Protein AF-A0A231PK79-F1 (afdb_monomer)

Foldseek 3Di:
DDDDDDDDDDDDDDDDDDDDDDDDDDDDDDDDDDDDDDDDPDDDDDPPDDDDDDDDDDD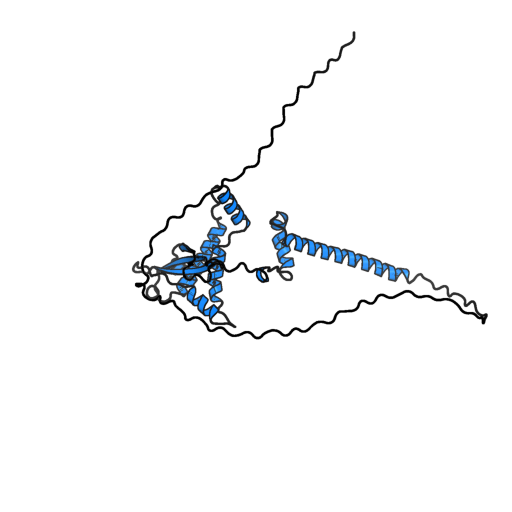DDDDDDDDDDDDDDDDDDDDDDDDDDDDDDDDPDDDDPPPPVPPVVVVVVVVVVVVVCCVVVVVVVVVLVVLVVLCVDDDDPCCVVCVVVSCVVQVVPPDDDPCVPCPPPCFKDKAKWKWFQAPVRDIGDTDGLLPVLVCQQVVDDPDGDCLNVLGVVLVCLLPDDDPVLVVQQVVCVVVVHPRDDDDPVSVVSNVVSQLSVQLSNLVSCCPHNPNGGQKMKMKMKIWGDFPPVCPVPPPRGTDIDIDIDDIDTVVVSD

Sequence (318 aa):
MSPSSSAPRAAPRPPRPSRPRPWSPPSRRRTRPRRPSVPWSARPPSPWARPPPRRPTRPRPSARAWPSSRRATPTTCCPTAASSPLRPTCRRESRPTRSSTGKHHVTTTYRTTRRAALVVGGALLGAHMTMAALSQAPLSPAKLVYGDTVAEYLDPYFSQNWQLFAPTPVSDDRGILARAACADGSVSPYYDVSARGVEKAQSSRFFPSREVRIVSAHLQNITSSEELLRRLRQQQTNDKKPALPPLPFEKATEAEAVKGLSRYAYDQMPDACDGKAEKVQVRMYVHELPPWSKRHDPTAEGKVLVKDFSWHKTRDLR

Structure (mmCIF, N/CA/C/O backbone):
data_AF-A0A231PK79-F1
#
_entry.id   AF-A0A231PK79-F1
#
loop_
_atom_site.group_PDB
_atom_site.id
_atom_site.type_symbol
_atom_site.label_atom_id
_atom_site.label_alt_id
_atom_site.label_comp_id
_atom_site.label_asym_id
_atom_site.label_entity_id
_atom_site.label_seq_id
_atom_site.pdbx_PDB_ins_code
_atom_site.Cartn_x
_atom_site.Cartn_y
_atom_site.Cartn_z
_atom_site.occupancy
_atom_site.B_iso_or_equiv
_atom_site.auth_seq_id
_atom_site.auth_comp_id
_atom_site.auth_asym_id
_atom_site.auth_atom_id
_atom_site.pdbx_PDB_model_num
ATOM 1 N N . MET A 1 1 ? 13.105 53.114 79.814 1.00 42.94 1 MET A N 1
ATOM 2 C CA . MET A 1 1 ? 13.806 52.773 78.557 1.00 42.94 1 MET A CA 1
ATOM 3 C C . MET A 1 1 ? 12.848 51.938 77.724 1.00 42.94 1 MET A C 1
ATOM 5 O O . MET A 1 1 ? 12.592 50.799 78.082 1.00 42.94 1 MET A O 1
ATOM 9 N N . SER A 1 2 ? 12.251 52.535 76.694 1.00 39.03 2 SER A N 1
ATOM 10 C CA . SER A 1 2 ? 11.305 51.882 75.777 1.00 39.03 2 SER A CA 1
ATOM 11 C C . SER A 1 2 ? 11.942 51.834 74.389 1.00 39.03 2 SER A C 1
ATOM 13 O O . SER A 1 2 ? 12.435 52.878 73.958 1.00 39.03 2 SER A O 1
ATOM 15 N N . PRO A 1 3 ? 11.945 50.703 73.664 1.00 57.91 3 PRO A N 1
ATOM 16 C CA . PRO A 1 3 ? 12.340 50.706 72.267 1.00 57.91 3 PRO A CA 1
ATOM 17 C C . PRO A 1 3 ? 11.109 50.860 71.364 1.00 57.91 3 PRO A C 1
ATOM 19 O O . PRO A 1 3 ? 10.134 50.117 71.455 1.00 57.91 3 PRO A O 1
ATOM 22 N N . SER A 1 4 ? 11.181 51.875 70.506 1.00 49.00 4 SER A N 1
ATOM 23 C CA . SER A 1 4 ? 10.224 52.198 69.450 1.00 49.00 4 SER A CA 1
ATOM 24 C C . SER A 1 4 ? 10.368 51.216 68.280 1.00 49.00 4 SER A C 1
ATOM 26 O O . SER A 1 4 ? 11.483 50.946 67.833 1.00 49.00 4 SER A O 1
ATOM 28 N N . SER A 1 5 ? 9.246 50.679 67.794 1.00 50.06 5 SER A N 1
ATOM 29 C CA . SER A 1 5 ? 9.164 49.762 66.651 1.00 50.06 5 SER A CA 1
ATOM 30 C C . SER A 1 5 ? 8.781 50.539 65.390 1.00 50.06 5 SER A C 1
ATOM 32 O O . SER A 1 5 ? 7.700 51.124 65.325 1.00 50.06 5 SER A O 1
ATOM 34 N N . SER A 1 6 ? 9.659 50.531 64.386 1.00 56.19 6 SER A N 1
ATOM 35 C CA . SER A 1 6 ? 9.450 51.168 63.081 1.00 56.19 6 SER A CA 1
ATOM 36 C C . SER A 1 6 ? 9.422 50.094 61.991 1.00 56.19 6 SER A C 1
ATOM 38 O O . SER A 1 6 ? 10.448 49.485 61.694 1.00 56.19 6 SER A O 1
ATOM 40 N N . ALA A 1 7 ? 8.257 49.856 61.386 1.00 59.75 7 ALA A N 1
ATOM 41 C CA . ALA A 1 7 ? 8.095 48.955 60.242 1.00 59.75 7 ALA A CA 1
ATOM 42 C C . ALA A 1 7 ? 8.403 49.672 58.903 1.00 59.75 7 ALA A C 1
ATOM 44 O O . ALA A 1 7 ? 8.056 50.847 58.753 1.00 59.75 7 ALA A O 1
ATOM 45 N N . PRO A 1 8 ? 9.007 48.999 57.902 1.00 59.09 8 PRO A N 1
ATOM 46 C CA . PRO A 1 8 ? 9.320 49.613 56.611 1.00 59.09 8 PRO A CA 1
ATOM 47 C C . PRO A 1 8 ? 8.134 49.609 55.623 1.00 59.09 8 PRO A C 1
ATOM 49 O O . PRO A 1 8 ? 7.357 48.659 55.539 1.00 59.09 8 PRO A O 1
ATOM 52 N N . ARG A 1 9 ? 8.024 50.697 54.844 1.00 53.31 9 ARG A N 1
ATOM 53 C CA . ARG A 1 9 ? 7.027 50.933 53.779 1.00 53.31 9 ARG A CA 1
ATOM 54 C C . ARG A 1 9 ? 7.221 49.998 52.576 1.00 53.31 9 ARG A C 1
ATOM 56 O O . ARG A 1 9 ? 8.330 49.851 52.072 1.00 53.31 9 ARG A O 1
ATOM 63 N N . ALA A 1 10 ? 6.116 49.456 52.062 1.00 57.44 10 ALA A N 1
ATOM 64 C CA . ALA A 1 10 ? 6.065 48.661 50.834 1.00 57.44 10 ALA A CA 1
ATOM 65 C C . ALA A 1 10 ? 6.211 49.522 49.559 1.00 57.44 10 ALA A C 1
ATOM 67 O O . ALA A 1 10 ? 5.652 50.615 49.465 1.00 57.44 10 ALA A O 1
ATOM 68 N N . ALA A 1 11 ? 6.940 48.998 48.569 1.00 66.38 11 ALA A N 1
ATOM 69 C CA . ALA A 1 11 ? 7.177 49.620 47.264 1.00 66.38 11 ALA A CA 1
ATOM 70 C C . ALA A 1 11 ? 5.970 49.481 46.297 1.00 66.38 11 ALA A C 1
ATOM 72 O O . ALA A 1 11 ? 5.211 48.511 46.396 1.00 66.38 11 ALA A O 1
ATOM 73 N N . PRO A 1 12 ? 5.782 50.418 45.343 1.00 63.47 12 PRO A N 1
ATOM 74 C CA . PRO A 1 12 ? 4.641 50.421 44.425 1.00 63.47 12 PRO A CA 1
ATOM 75 C C . PRO A 1 12 ? 4.766 49.386 43.291 1.00 63.47 12 PRO A C 1
ATOM 77 O O . PRO A 1 12 ? 5.851 49.102 42.787 1.00 63.47 12 PRO A O 1
ATOM 80 N N . ARG A 1 13 ? 3.621 48.825 42.873 1.00 66.81 13 ARG A N 1
ATOM 81 C CA . ARG A 1 13 ? 3.514 47.807 41.811 1.00 66.81 13 ARG A CA 1
ATOM 82 C C . ARG A 1 13 ? 3.683 48.398 40.397 1.00 66.81 13 ARG A C 1
ATOM 84 O O . ARG A 1 13 ? 3.193 49.499 40.152 1.00 66.81 13 ARG A O 1
ATOM 91 N N . PRO A 1 14 ? 4.269 47.646 39.443 1.00 68.12 14 PRO A N 1
ATOM 92 C CA . PRO A 1 14 ? 4.410 48.078 38.052 1.00 68.12 14 PRO A CA 1
ATOM 93 C C . PRO A 1 14 ? 3.094 47.983 37.244 1.00 68.12 14 PRO A C 1
ATOM 95 O O . PRO A 1 14 ? 2.208 47.190 37.587 1.00 68.12 14 PRO A O 1
ATOM 98 N N . PRO A 1 15 ? 2.957 48.767 36.154 1.00 65.50 15 PRO A N 1
ATOM 99 C CA . PRO A 1 15 ? 1.746 48.827 35.334 1.00 65.50 15 PRO A CA 1
ATOM 100 C C . PRO A 1 15 ? 1.564 47.604 34.415 1.00 65.50 15 PRO A C 1
ATOM 102 O O . PRO A 1 15 ? 2.522 46.981 33.960 1.00 65.50 15 PRO A O 1
ATOM 105 N N . ARG A 1 16 ? 0.297 47.269 34.126 1.00 62.44 16 ARG A N 1
ATOM 106 C CA . ARG A 1 16 ? -0.106 46.147 33.255 1.00 62.44 16 ARG A CA 1
ATOM 107 C C . ARG A 1 16 ? 0.110 46.455 31.760 1.00 62.44 16 ARG A C 1
ATOM 109 O O . ARG A 1 16 ? -0.174 47.575 31.341 1.00 62.44 16 ARG A O 1
ATOM 116 N N . PRO A 1 17 ? 0.490 45.458 30.936 1.00 59.41 17 PRO A N 1
ATOM 117 C CA . PRO A 1 17 ? 0.620 45.624 29.490 1.00 59.41 17 PRO A CA 1
ATOM 118 C C . PRO A 1 17 ? -0.740 45.649 28.768 1.00 59.41 17 PRO A C 1
ATOM 120 O O . PRO A 1 17 ? -1.692 44.961 29.147 1.00 59.41 17 PRO A O 1
ATOM 123 N N . SER A 1 18 ? -0.814 46.455 27.709 1.00 64.69 18 SER A N 1
ATOM 124 C CA . SER A 1 18 ? -1.983 46.692 26.856 1.00 64.69 18 SER A CA 1
ATOM 125 C C . SER A 1 18 ? -2.226 45.560 25.840 1.00 64.69 18 SER A C 1
ATOM 127 O O . SER A 1 18 ? -1.298 44.940 25.326 1.00 64.69 18 SER A O 1
ATOM 129 N N . ARG A 1 19 ? -3.506 45.274 25.550 1.00 60.06 19 ARG A N 1
ATOM 130 C CA . ARG A 1 19 ? -3.944 44.230 24.600 1.00 60.06 19 ARG A CA 1
ATOM 131 C C . ARG A 1 19 ? -3.707 44.638 23.131 1.00 60.06 19 ARG A C 1
ATOM 133 O O . ARG A 1 19 ? -3.960 45.796 22.795 1.00 60.06 19 ARG A O 1
ATOM 140 N N . PRO A 1 20 ? -3.327 43.706 22.234 1.00 57.41 20 PRO A N 1
ATOM 141 C CA . PRO A 1 20 ? -3.149 43.994 20.812 1.00 57.41 20 PRO A CA 1
ATOM 142 C C . PRO A 1 20 ? -4.484 44.049 20.046 1.00 57.41 20 PRO A C 1
ATOM 144 O O . PRO A 1 20 ? -5.440 43.341 20.369 1.00 57.41 20 PRO A O 1
ATOM 147 N N . ARG A 1 21 ? -4.535 44.906 19.017 1.00 62.62 21 ARG A N 1
ATOM 148 C CA . ARG A 1 21 ? -5.683 45.106 18.112 1.00 62.62 21 ARG A CA 1
ATOM 149 C C . ARG A 1 21 ? -5.784 43.992 17.050 1.00 62.62 21 ARG A C 1
ATOM 151 O O . ARG A 1 21 ? -4.749 43.480 16.629 1.00 62.62 21 ARG A O 1
ATOM 158 N N . PRO A 1 22 ? -6.995 43.650 16.568 1.00 49.81 22 PRO A N 1
ATOM 159 C CA . PRO A 1 22 ? -7.185 42.630 15.537 1.00 49.81 22 PRO A CA 1
ATOM 160 C C . PRO A 1 22 ? -6.844 43.138 14.123 1.00 49.81 22 PRO A C 1
ATOM 162 O O . PRO A 1 22 ? -7.098 44.289 13.770 1.00 49.81 22 PRO A O 1
ATOM 165 N N . TRP A 1 23 ? -6.268 42.245 13.316 1.00 45.34 23 TRP A N 1
ATOM 166 C CA . TRP A 1 23 ? -5.788 42.474 11.948 1.00 45.34 23 TRP A CA 1
ATOM 167 C C . TRP A 1 23 ? -6.915 42.331 10.907 1.00 45.34 23 TRP A C 1
ATOM 169 O O . TRP A 1 23 ? -7.734 41.421 11.005 1.00 45.34 23 TRP A O 1
ATOM 179 N N . SER A 1 24 ? -6.942 43.210 9.895 1.00 46.09 24 SER A N 1
ATOM 180 C CA . SER A 1 24 ? -7.822 43.128 8.713 1.00 46.09 24 SER A CA 1
ATOM 181 C C . SER A 1 24 ? -7.006 42.889 7.427 1.00 46.09 24 SER A C 1
ATOM 183 O O . SER A 1 24 ? -5.963 43.528 7.263 1.00 46.09 24 SER A O 1
ATOM 185 N N . PRO A 1 25 ? -7.446 42.011 6.500 1.00 52.03 25 PRO A N 1
ATOM 186 C CA . PRO A 1 25 ? -6.705 41.698 5.275 1.00 52.03 25 PRO A CA 1
ATOM 187 C C . PRO A 1 25 ? -7.017 42.664 4.107 1.00 52.03 25 PRO A C 1
ATOM 189 O O . PRO A 1 25 ? -8.131 43.185 4.021 1.00 52.03 25 PRO A O 1
ATOM 192 N N . PRO A 1 26 ? -6.075 42.879 3.164 1.00 48.56 26 PRO A N 1
ATOM 193 C CA . PRO A 1 26 ? -6.270 43.767 2.018 1.00 48.56 26 PRO A CA 1
ATOM 194 C C . PRO A 1 26 ? -6.951 43.073 0.823 1.00 48.56 26 PRO A C 1
ATOM 196 O O . PRO A 1 26 ? -6.679 41.913 0.503 1.00 48.56 26 PRO A O 1
ATOM 199 N N . SER A 1 27 ? -7.804 43.813 0.111 1.00 49.34 27 SER A N 1
ATOM 200 C CA . SER A 1 27 ? -8.507 43.369 -1.097 1.00 49.34 27 SER A CA 1
ATOM 201 C C . SER A 1 27 ? -7.604 43.434 -2.342 1.00 49.34 27 SER A C 1
ATOM 203 O O . SER A 1 27 ? -7.046 44.475 -2.685 1.00 49.34 27 SER A O 1
ATOM 205 N N . ARG A 1 28 ? -7.453 42.311 -3.063 1.00 48.28 28 ARG A N 1
ATOM 206 C CA . ARG A 1 28 ? -6.720 42.253 -4.344 1.00 48.28 28 ARG A CA 1
ATOM 207 C C . ARG A 1 28 ? -7.674 42.369 -5.536 1.00 48.28 28 ARG A C 1
ATOM 209 O O . ARG A 1 28 ? -8.466 41.464 -5.789 1.00 48.28 28 ARG A O 1
ATOM 216 N N . ARG A 1 29 ? -7.535 43.447 -6.316 1.00 43.09 29 ARG A N 1
ATOM 217 C CA . ARG A 1 29 ? -8.089 43.573 -7.678 1.00 43.09 29 ARG A CA 1
ATOM 218 C C . ARG A 1 29 ? -7.341 42.636 -8.637 1.00 43.09 29 ARG A C 1
ATOM 220 O O . ARG A 1 29 ? -6.115 42.592 -8.632 1.00 43.09 29 ARG A O 1
ATOM 227 N N . ARG A 1 30 ? -8.084 41.891 -9.462 1.00 41.38 30 ARG A N 1
ATOM 228 C CA . ARG A 1 30 ? -7.566 41.035 -10.543 1.00 41.38 30 ARG A CA 1
ATOM 229 C C . ARG A 1 30 ? -7.562 41.800 -11.866 1.00 41.38 30 ARG A C 1
ATOM 231 O O . ARG A 1 30 ? -8.618 42.237 -12.309 1.00 41.38 30 ARG A O 1
ATOM 238 N N . THR A 1 31 ? -6.421 41.850 -12.540 1.00 45.84 31 THR A N 1
ATOM 239 C CA . THR A 1 31 ? -6.322 42.110 -13.984 1.00 45.84 31 THR A CA 1
ATOM 240 C C . THR A 1 31 ? -5.935 40.803 -14.686 1.00 45.84 31 THR A C 1
ATOM 242 O O . THR A 1 31 ? -5.040 40.085 -14.243 1.00 45.84 31 THR A O 1
ATOM 245 N N . ARG A 1 32 ? -6.668 40.434 -15.745 1.00 37.84 32 ARG A N 1
ATOM 246 C CA . ARG A 1 32 ? -6.398 39.265 -16.607 1.00 37.84 32 ARG A CA 1
ATOM 247 C C . ARG A 1 32 ? -5.748 39.744 -17.910 1.00 37.84 32 ARG A C 1
ATOM 249 O O . ARG A 1 32 ? -6.316 40.647 -18.519 1.00 37.84 32 ARG A O 1
ATOM 256 N N . PRO A 1 33 ? -4.676 39.111 -18.414 1.00 44.41 33 PRO A N 1
ATOM 257 C CA . PRO A 1 33 ? -4.261 39.290 -19.799 1.00 44.41 33 PRO A CA 1
ATOM 258 C C . PRO A 1 33 ? -4.962 38.271 -20.718 1.00 44.41 33 PRO A C 1
ATOM 260 O O . PRO A 1 33 ? -5.129 37.101 -20.365 1.00 44.41 33 PRO A O 1
ATOM 263 N N . ARG A 1 34 ? -5.384 38.724 -21.905 1.00 44.41 34 ARG A N 1
ATOM 264 C CA . ARG A 1 34 ? -5.872 37.887 -23.019 1.00 44.41 34 ARG A CA 1
ATOM 265 C C . ARG A 1 34 ? -4.678 37.262 -23.757 1.00 44.41 34 ARG A C 1
ATOM 267 O O . ARG A 1 34 ? -3.687 37.947 -23.988 1.00 44.41 34 ARG A O 1
ATOM 274 N N . ARG A 1 35 ? -4.790 35.991 -24.164 1.00 42.28 35 ARG A N 1
ATOM 275 C CA . ARG A 1 35 ? -3.857 35.308 -25.085 1.00 42.28 35 ARG A CA 1
ATOM 276 C C . ARG A 1 35 ? -4.585 34.834 -26.357 1.00 42.28 35 ARG A C 1
ATOM 278 O O . ARG A 1 35 ? -5.802 34.653 -26.296 1.00 42.28 35 ARG A O 1
ATOM 285 N N . PRO A 1 36 ? -3.862 34.679 -27.484 1.00 45.03 36 PRO A N 1
ATOM 286 C CA . PRO A 1 36 ? -4.438 34.566 -28.821 1.00 45.03 36 PRO A CA 1
ATOM 287 C C . PRO A 1 36 ? -4.903 33.142 -29.159 1.00 45.03 36 PRO A C 1
ATOM 289 O O . PRO A 1 36 ? -4.344 32.155 -28.683 1.00 45.03 36 PRO A O 1
ATOM 292 N N . SER A 1 37 ? -5.935 33.064 -29.996 1.00 40.00 37 SER A N 1
ATOM 293 C CA . SER A 1 37 ? -6.537 31.850 -30.552 1.00 40.00 37 SER A CA 1
ATOM 294 C C . SER A 1 37 ? -5.726 31.296 -31.727 1.00 40.00 37 SER A C 1
ATOM 296 O O . SER A 1 37 ? -5.393 32.049 -32.640 1.00 40.00 37 SER A O 1
ATOM 298 N N . VAL A 1 38 ? -5.475 29.983 -31.740 1.00 47.00 38 VAL A N 1
ATOM 299 C CA . VAL A 1 38 ? -4.893 29.242 -32.876 1.00 47.00 38 VAL A CA 1
ATOM 300 C C . VAL A 1 38 ? -5.974 28.303 -33.457 1.00 47.00 38 VAL A C 1
ATOM 302 O O . VAL A 1 38 ? -6.728 27.739 -32.658 1.00 47.00 38 VAL A O 1
ATOM 305 N N . PRO A 1 39 ? -6.112 28.137 -34.792 1.00 38.38 39 PRO A N 1
ATOM 306 C CA . PRO A 1 39 ? -7.217 27.385 -35.403 1.00 38.38 39 PRO A CA 1
ATOM 307 C C . PRO A 1 39 ? -7.108 25.859 -35.233 1.00 38.38 39 PRO A C 1
ATOM 309 O O . PRO A 1 39 ? -6.023 25.296 -35.128 1.00 38.38 39 PRO A O 1
ATOM 312 N N . TRP A 1 40 ? -8.269 25.199 -35.240 1.00 45.09 40 TRP A N 1
ATOM 313 C CA . TRP A 1 40 ? -8.530 23.833 -34.757 1.00 45.09 40 TRP A CA 1
ATOM 314 C C . TRP A 1 40 ? -8.115 22.682 -35.705 1.00 45.09 40 TRP A C 1
ATOM 316 O O . TRP A 1 40 ? -8.249 21.514 -35.356 1.00 45.09 40 TRP A O 1
ATOM 326 N N . SER A 1 41 ? -7.618 22.935 -36.912 1.00 44.62 41 SER A N 1
ATOM 327 C CA . SER A 1 41 ? -7.676 21.936 -37.996 1.00 44.62 41 SER A CA 1
ATOM 328 C C . SER A 1 41 ? -6.486 20.971 -38.159 1.00 44.62 41 SER A C 1
ATOM 330 O O . SER A 1 41 ? -6.411 20.308 -39.187 1.00 44.62 41 SER A O 1
ATOM 332 N N . ALA A 1 42 ? -5.580 20.804 -37.187 1.00 41.56 42 ALA A N 1
ATOM 333 C CA . ALA A 1 42 ? -4.412 19.922 -37.381 1.00 41.56 42 ALA A CA 1
ATOM 334 C C . ALA A 1 42 ? -4.006 19.084 -36.154 1.00 41.56 42 ALA A C 1
ATOM 336 O O . ALA A 1 42 ? -2.869 19.157 -35.689 1.00 41.56 42 ALA A O 1
ATOM 337 N N . ARG A 1 43 ? -4.909 18.244 -35.627 1.00 43.66 43 ARG A N 1
ATOM 338 C CA . ARG A 1 43 ? -4.510 17.130 -34.745 1.00 43.66 43 ARG A CA 1
ATOM 339 C C . ARG A 1 43 ? -5.037 15.794 -35.280 1.00 43.66 43 ARG A C 1
ATOM 341 O O . ARG A 1 43 ? -6.242 15.695 -35.508 1.00 43.66 43 ARG A O 1
ATOM 348 N N . PRO A 1 44 ? -4.179 14.774 -35.469 1.00 43.72 44 PRO A N 1
ATOM 349 C CA . PRO A 1 44 ? -4.634 13.428 -35.802 1.00 43.72 44 PRO A CA 1
ATOM 350 C C . PRO A 1 44 ? -5.413 12.810 -34.622 1.00 43.72 44 PRO A C 1
ATOM 352 O O . PRO A 1 44 ? -5.163 13.174 -33.467 1.00 43.72 44 PRO A O 1
ATOM 355 N N . PRO A 1 45 ? -6.370 11.900 -34.879 1.00 47.53 45 PRO A N 1
ATOM 356 C CA . PRO A 1 45 ? -7.187 11.293 -33.832 1.00 47.53 45 PRO A CA 1
ATOM 357 C C . PRO A 1 45 ? -6.344 10.420 -32.888 1.00 47.53 45 PRO A C 1
ATOM 359 O O . PRO A 1 45 ? -5.516 9.623 -33.320 1.00 47.53 45 PRO A O 1
ATOM 362 N N . SER A 1 46 ? -6.572 10.583 -31.582 1.00 54.19 46 SER A N 1
ATOM 363 C CA . SER A 1 46 ? -5.953 9.782 -30.519 1.00 54.19 46 SER A CA 1
ATOM 364 C C . SER A 1 46 ? -6.480 8.335 -30.541 1.00 54.19 46 SER A C 1
ATOM 366 O O . SER A 1 46 ? -7.696 8.155 -30.660 1.00 54.19 46 SER A O 1
ATOM 368 N N . PRO A 1 47 ? -5.629 7.306 -30.348 1.00 47.16 47 PRO A N 1
ATOM 369 C CA . PRO A 1 47 ? -6.040 5.896 -30.321 1.00 47.16 47 PRO A CA 1
ATOM 370 C C . PRO A 1 47 ? -6.922 5.505 -29.115 1.00 47.16 47 PRO A C 1
ATOM 372 O O . PRO A 1 47 ? -7.326 4.353 -28.996 1.00 47.16 47 PRO A O 1
ATOM 375 N N . TRP A 1 48 ? -7.261 6.451 -28.230 1.00 50.78 48 TRP A N 1
ATOM 376 C CA . TRP A 1 48 ? -7.969 6.200 -26.967 1.00 50.78 48 TRP A CA 1
ATOM 377 C C . TRP A 1 48 ? -9.456 6.613 -26.945 1.00 50.78 48 TRP A C 1
ATOM 379 O O . TRP A 1 48 ? -10.083 6.593 -25.886 1.00 50.78 48 TRP A O 1
ATOM 389 N N . ALA A 1 49 ? -10.066 6.984 -28.076 1.00 43.75 49 ALA A N 1
ATOM 390 C CA . ALA A 1 49 ? -11.468 7.422 -28.095 1.00 43.75 49 ALA A CA 1
ATOM 391 C C . ALA A 1 49 ? -12.461 6.237 -28.162 1.00 43.75 49 ALA A C 1
ATOM 393 O O . ALA A 1 49 ? -12.670 5.643 -29.217 1.00 43.75 49 ALA A O 1
ATOM 394 N N . ARG A 1 50 ? -13.116 5.906 -27.038 1.00 55.97 50 ARG A N 1
ATOM 395 C CA . ARG A 1 50 ? -14.250 4.955 -26.992 1.00 55.97 50 ARG A CA 1
ATOM 396 C C . ARG A 1 50 ? -15.588 5.644 -27.337 1.00 55.97 50 ARG A C 1
ATOM 398 O O . ARG A 1 50 ? -15.782 6.794 -26.939 1.00 55.97 50 ARG A O 1
ATOM 405 N N . PRO A 1 51 ? -16.542 4.963 -28.008 1.00 48.72 51 PRO A N 1
ATOM 406 C CA . PRO A 1 51 ? -17.862 5.525 -28.307 1.00 48.72 51 PRO A CA 1
ATOM 407 C C . PRO A 1 51 ? -18.740 5.657 -27.042 1.00 48.72 51 PRO A C 1
ATOM 409 O O . PRO A 1 51 ? -18.632 4.833 -26.129 1.00 48.72 51 PRO A O 1
ATOM 412 N N . PRO A 1 52 ? -19.630 6.668 -26.964 1.00 55.47 52 PRO A N 1
ATOM 413 C CA . PRO A 1 52 ? -20.455 6.900 -25.780 1.00 55.47 52 PRO A CA 1
ATOM 414 C C . PRO A 1 52 ? -21.581 5.852 -25.630 1.00 55.47 52 PRO A C 1
ATOM 416 O O . PRO A 1 52 ? -22.211 5.477 -26.623 1.00 55.47 52 PRO A O 1
ATOM 419 N N . PRO A 1 53 ? -21.896 5.398 -24.399 1.00 49.97 53 PRO A N 1
ATOM 420 C CA . PRO A 1 53 ? -22.961 4.425 -24.162 1.00 49.97 53 PRO A CA 1
ATOM 421 C C . PRO A 1 53 ? -24.369 5.041 -24.262 1.00 49.97 53 PRO A C 1
ATOM 423 O O . PRO A 1 53 ? -24.622 6.163 -23.815 1.00 49.97 53 PRO A O 1
ATOM 426 N N . ARG A 1 54 ? -25.316 4.266 -24.813 1.00 46.28 54 ARG A N 1
ATOM 427 C CA . ARG A 1 54 ? -26.744 4.619 -24.912 1.00 46.28 54 ARG A CA 1
ATOM 428 C C . ARG A 1 54 ? -27.417 4.598 -23.531 1.00 46.28 54 ARG A C 1
ATOM 430 O O . ARG A 1 54 ? -27.259 3.649 -22.768 1.00 46.28 54 ARG A O 1
ATOM 437 N N . ARG A 1 55 ? -28.195 5.643 -23.221 1.00 41.78 55 ARG A N 1
ATOM 438 C CA . ARG A 1 55 ? -28.960 5.787 -21.966 1.00 41.78 55 ARG A CA 1
ATOM 439 C C . ARG A 1 55 ? -30.166 4.833 -21.914 1.00 41.78 55 ARG A C 1
ATOM 441 O O . ARG A 1 55 ? -30.957 4.856 -22.853 1.00 41.78 55 ARG A O 1
ATOM 448 N N . PRO A 1 56 ? -30.400 4.114 -20.801 1.00 43.88 56 PRO A N 1
ATOM 449 C CA . PRO A 1 56 ? -31.681 3.468 -20.538 1.00 43.88 56 PRO A CA 1
ATOM 450 C C . PRO A 1 56 ? -32.658 4.412 -19.812 1.00 43.88 56 PRO A C 1
ATOM 452 O O . PRO A 1 56 ? -32.295 5.145 -18.887 1.00 43.88 56 PRO A O 1
ATOM 455 N N . THR A 1 57 ? -33.918 4.386 -20.241 1.00 45.41 57 THR A N 1
ATOM 456 C CA . THR A 1 57 ? -35.073 5.090 -19.662 1.00 45.41 57 THR A CA 1
ATOM 457 C C . THR A 1 57 ? -35.526 4.453 -18.342 1.00 45.41 57 THR A C 1
ATOM 459 O O . THR A 1 57 ? -35.722 3.243 -18.267 1.00 45.41 57 THR A O 1
ATOM 462 N N . ARG A 1 58 ? -35.725 5.269 -17.295 1.00 37.28 58 ARG A N 1
ATOM 463 C CA . ARG A 1 58 ? -36.272 4.852 -15.986 1.00 37.28 58 ARG A CA 1
ATOM 464 C C . ARG A 1 58 ? -37.808 4.938 -15.960 1.00 37.28 58 ARG A C 1
ATOM 466 O O . ARG A 1 58 ? -38.329 5.974 -16.372 1.00 37.28 58 ARG A O 1
ATOM 473 N N . PRO A 1 59 ? -38.528 3.962 -15.374 1.00 42.44 59 PRO A N 1
ATOM 474 C CA . PRO A 1 59 ? -39.928 4.131 -14.994 1.00 42.44 59 PRO A CA 1
ATOM 475 C C . PRO A 1 59 ? -40.081 4.779 -13.600 1.00 42.44 59 PRO A C 1
ATOM 477 O O . PRO A 1 59 ? -39.206 4.673 -12.738 1.00 42.44 59 PRO A O 1
ATOM 480 N N . ARG A 1 60 ? -41.201 5.492 -13.410 1.00 39.59 60 ARG A N 1
ATOM 481 C CA . ARG A 1 60 ? -41.607 6.237 -12.196 1.00 39.59 60 ARG A CA 1
ATOM 482 C C . ARG A 1 60 ? -42.037 5.309 -11.039 1.00 39.59 60 ARG A C 1
ATOM 484 O O . ARG A 1 60 ? -42.601 4.254 -11.313 1.00 39.59 60 ARG A O 1
ATOM 491 N N . PRO A 1 61 ? -41.879 5.721 -9.764 1.00 42.69 61 PRO A N 1
ATOM 492 C CA . PRO A 1 61 ? -42.361 4.958 -8.613 1.00 42.69 61 PRO A CA 1
ATOM 493 C C . PRO A 1 61 ? -43.816 5.298 -8.238 1.00 42.69 61 PRO A C 1
ATOM 495 O O . PRO A 1 61 ? -44.213 6.464 -8.235 1.00 42.69 61 PRO A O 1
ATOM 498 N N . SER A 1 62 ? -44.593 4.274 -7.872 1.00 40.31 62 SER A N 1
ATOM 499 C CA . SER A 1 62 ? -45.926 4.386 -7.264 1.00 40.31 62 SER A CA 1
ATOM 500 C C . SER A 1 62 ? -45.827 4.470 -5.737 1.00 40.31 62 SER A C 1
ATOM 502 O O . SER A 1 62 ? -45.194 3.622 -5.108 1.00 40.31 62 SER A O 1
ATOM 504 N N . ALA A 1 63 ? -46.487 5.461 -5.141 1.00 40.06 63 ALA A N 1
ATOM 505 C CA . ALA A 1 63 ? -46.599 5.635 -3.697 1.00 40.06 63 ALA A CA 1
ATOM 506 C C . ALA A 1 63 ? -47.560 4.605 -3.071 1.00 40.06 63 ALA A C 1
ATOM 508 O O . ALA A 1 63 ? -48.683 4.435 -3.543 1.00 40.06 63 ALA A O 1
ATOM 509 N N . ARG A 1 64 ? -47.152 3.964 -1.969 1.00 41.31 64 ARG A N 1
ATOM 510 C CA . ARG A 1 64 ? -48.057 3.284 -1.026 1.00 41.31 64 ARG A CA 1
ATOM 511 C C . ARG A 1 64 ? -47.840 3.856 0.370 1.00 41.31 64 ARG A C 1
ATOM 513 O O . ARG A 1 64 ? -46.732 3.824 0.897 1.00 41.31 64 ARG A O 1
ATOM 520 N N . ALA A 1 65 ? -48.917 4.403 0.921 1.00 40.03 65 ALA A N 1
ATOM 521 C CA . ALA A 1 65 ? -48.997 4.963 2.260 1.00 40.03 65 ALA A CA 1
ATOM 522 C C . ALA A 1 65 ? -49.015 3.857 3.330 1.00 40.03 65 ALA A C 1
ATOM 524 O O . ALA A 1 65 ? -49.595 2.791 3.127 1.00 40.03 65 ALA A O 1
ATOM 525 N N . TRP A 1 66 ? -48.390 4.142 4.472 1.00 37.69 66 TRP A N 1
ATOM 526 C CA . TRP A 1 66 ? -48.407 3.322 5.685 1.00 37.69 66 TRP A CA 1
ATOM 527 C C . TRP A 1 66 ? -49.534 3.785 6.627 1.00 37.69 66 TRP A C 1
ATOM 529 O O . TRP A 1 66 ? -49.760 4.993 6.726 1.00 37.69 66 TRP A O 1
ATOM 539 N N . PRO A 1 67 ? -50.224 2.884 7.353 1.00 44.84 67 PRO A N 1
ATOM 540 C CA . PRO A 1 67 ? -51.237 3.277 8.325 1.00 44.84 67 PRO A CA 1
ATOM 541 C C . PRO A 1 67 ? -50.628 3.640 9.690 1.00 44.84 67 PRO A C 1
ATOM 543 O O . PRO A 1 67 ? -49.733 2.973 10.207 1.00 44.84 67 PRO A O 1
ATOM 546 N N . SER A 1 68 ? -51.156 4.714 10.277 1.00 38.81 68 SER A N 1
ATOM 547 C CA . SER A 1 68 ? -50.816 5.271 11.588 1.00 38.81 68 SER A CA 1
ATOM 548 C C . SER A 1 68 ? -51.355 4.428 12.751 1.00 38.81 68 SER A C 1
ATOM 550 O O . SER A 1 68 ? -52.544 4.102 12.783 1.00 38.81 68 SER A O 1
ATOM 552 N N . SER A 1 69 ? -50.518 4.158 13.753 1.00 39.47 69 SER A N 1
ATOM 553 C CA . SER A 1 69 ? -50.898 3.528 15.020 1.00 39.47 69 SER A CA 1
ATOM 554 C C . SER A 1 69 ? -51.629 4.513 15.947 1.00 39.47 69 SER A C 1
ATOM 556 O O . SER A 1 69 ? -51.140 5.603 16.246 1.00 39.47 69 SER A O 1
ATOM 558 N N . ARG A 1 70 ? -52.823 4.126 16.418 1.00 41.34 70 ARG A N 1
ATOM 559 C CA . ARG A 1 70 ? -53.567 4.846 17.463 1.00 41.34 70 ARG A CA 1
ATOM 560 C C . ARG A 1 70 ? -53.062 4.443 18.848 1.00 41.34 70 ARG A C 1
ATOM 562 O O . ARG A 1 70 ? -52.845 3.272 19.137 1.00 41.34 70 ARG A O 1
ATOM 569 N N . ARG A 1 71 ? -52.893 5.462 19.685 1.00 36.78 71 ARG A N 1
ATOM 570 C CA . ARG A 1 71 ? -52.452 5.438 21.080 1.00 36.78 71 ARG A CA 1
ATOM 571 C C . ARG A 1 71 ? -53.685 5.223 21.971 1.00 36.78 71 ARG A C 1
ATOM 573 O O . ARG A 1 71 ? -54.644 5.976 21.841 1.00 36.78 71 ARG A O 1
ATOM 580 N N . ALA A 1 72 ? -53.668 4.213 22.838 1.00 36.00 72 ALA A N 1
ATOM 581 C CA . ALA A 1 72 ? -54.713 3.978 23.834 1.00 36.00 72 ALA A CA 1
ATOM 582 C C . ALA A 1 72 ? -54.261 4.512 25.202 1.00 36.00 72 ALA A C 1
ATOM 584 O O . ALA A 1 72 ? -53.207 4.131 25.707 1.00 36.00 72 ALA A O 1
ATOM 585 N N . THR A 1 73 ? -55.064 5.395 25.789 1.00 41.34 73 THR A N 1
ATOM 586 C CA . THR A 1 73 ? -55.015 5.818 27.196 1.00 41.34 73 THR A CA 1
ATOM 587 C C . THR A 1 73 ? -56.241 5.248 27.908 1.00 41.34 73 THR A C 1
ATOM 589 O O . THR A 1 73 ? -57.329 5.346 27.336 1.00 41.34 73 THR A O 1
ATOM 592 N N . PRO A 1 74 ? -56.134 4.693 29.127 1.00 46.00 74 PRO A N 1
ATOM 593 C CA . PRO A 1 74 ? -57.309 4.312 29.893 1.00 46.00 74 PRO A CA 1
ATOM 594 C C . PRO A 1 74 ? -57.818 5.487 30.737 1.00 46.00 74 PRO A C 1
ATOM 596 O O . PRO A 1 74 ? -57.078 6.100 31.507 1.00 46.00 74 PRO A O 1
ATOM 599 N N . THR A 1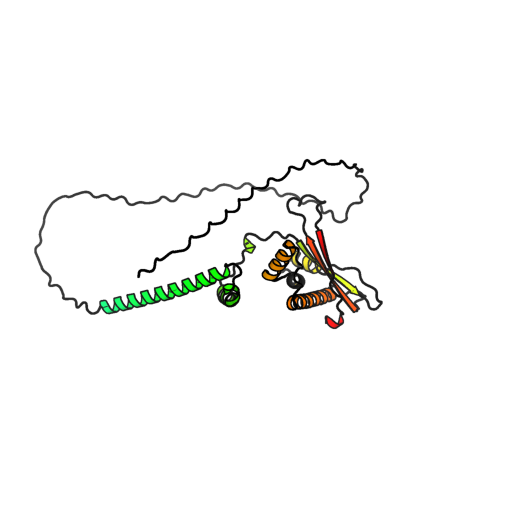 75 ? -59.103 5.773 30.558 1.00 38.62 75 THR A N 1
ATOM 600 C CA . THR A 1 75 ? -59.909 6.739 31.305 1.00 38.62 75 THR A CA 1
ATOM 601 C C . THR A 1 75 ? -60.429 6.104 32.594 1.00 38.62 75 THR A C 1
ATOM 603 O O . THR A 1 75 ? -60.958 4.994 32.587 1.00 38.62 75 THR A O 1
ATOM 606 N N . THR A 1 76 ? -60.298 6.839 33.693 1.00 41.34 76 THR A N 1
ATOM 607 C CA . THR A 1 76 ? -60.920 6.601 34.999 1.00 41.34 76 THR A CA 1
ATOM 608 C C . THR A 1 76 ? -62.426 6.867 34.936 1.00 41.34 76 THR A C 1
ATOM 610 O O . THR A 1 76 ? -62.810 7.970 34.563 1.00 41.34 76 THR A O 1
ATOM 613 N N . CYS A 1 77 ? -63.266 5.934 35.395 1.00 33.34 77 CYS A N 1
ATOM 614 C CA . CYS A 1 77 ? -64.651 6.221 35.793 1.00 33.34 77 CYS A CA 1
ATOM 615 C C . CYS A 1 77 ? -65.067 5.332 36.979 1.00 33.34 77 CYS A C 1
ATOM 617 O O . CYS A 1 77 ? -65.129 4.112 36.850 1.00 33.34 77 CYS A O 1
ATOM 619 N N . CYS A 1 78 ? -65.400 5.959 38.111 1.00 38.09 78 CYS A N 1
ATOM 620 C CA . CYS A 1 78 ? -66.435 5.456 39.024 1.00 38.09 78 CYS A CA 1
ATOM 621 C C . CYS A 1 78 ? -67.816 5.810 38.443 1.00 38.09 78 CYS A C 1
ATOM 623 O O . CYS A 1 78 ? -67.919 6.776 37.681 1.00 38.09 78 CYS A O 1
ATOM 625 N N . PRO A 1 79 ? -68.881 5.089 38.835 1.00 52.12 79 PRO A N 1
ATOM 626 C CA . PRO A 1 79 ? -69.794 5.700 39.800 1.00 52.12 79 PRO A CA 1
ATOM 627 C C . PRO A 1 79 ? -70.376 4.731 40.850 1.00 52.12 79 PRO A C 1
ATOM 629 O O . PRO A 1 79 ? -70.031 3.560 40.960 1.00 52.12 79 PRO A O 1
ATOM 632 N N . THR A 1 80 ? -71.212 5.351 41.669 1.00 38.41 80 THR A N 1
ATOM 633 C CA . THR A 1 80 ? -71.702 5.106 43.023 1.00 38.41 80 THR A CA 1
ATOM 634 C C . THR A 1 80 ? -72.847 4.082 43.146 1.00 38.41 80 THR A C 1
ATOM 636 O O . THR A 1 80 ? -73.713 4.014 42.286 1.00 38.41 80 THR A O 1
ATOM 639 N N . ALA A 1 81 ? -72.845 3.373 44.285 1.00 39.88 81 ALA A N 1
ATOM 640 C CA . ALA A 1 81 ? -73.940 2.912 45.165 1.00 39.88 81 ALA A CA 1
ATOM 641 C C . ALA A 1 81 ? -75.318 2.442 44.630 1.00 39.88 81 ALA A C 1
ATOM 643 O O . ALA A 1 81 ? -76.069 3.219 44.053 1.00 39.88 81 ALA A O 1
ATOM 644 N N . ALA A 1 82 ? -75.738 1.250 45.094 1.00 40.16 82 ALA A N 1
ATOM 645 C CA . ALA A 1 82 ? -77.105 0.976 45.572 1.00 40.16 82 ALA A CA 1
ATOM 646 C C . ALA A 1 82 ? -77.152 -0.236 46.547 1.00 40.16 82 ALA A C 1
ATOM 648 O O . ALA A 1 82 ? -76.591 -1.290 46.268 1.00 40.16 82 ALA A O 1
ATOM 649 N N . SER A 1 83 ? -77.808 -0.015 47.697 1.00 40.44 83 SER A N 1
ATOM 650 C CA . SER A 1 83 ? -78.549 -0.913 48.627 1.00 40.44 83 SER A CA 1
ATOM 651 C C . SER A 1 83 ? -78.837 -2.360 48.161 1.00 40.44 83 SER A C 1
ATOM 653 O O . SER A 1 83 ? -79.189 -2.548 47.006 1.00 40.44 83 SER A O 1
ATOM 655 N N . SER A 1 84 ? -78.836 -3.439 48.964 1.00 45.66 84 SER A N 1
ATOM 656 C CA . SER A 1 84 ? -79.426 -3.675 50.303 1.00 45.66 84 SER A CA 1
ATOM 657 C C . SER A 1 84 ? -79.035 -5.097 50.829 1.00 45.66 84 SER A C 1
ATOM 659 O O . SER A 1 84 ? -78.307 -5.804 50.132 1.00 45.66 84 SER A O 1
ATOM 661 N N . PRO A 1 85 ? -79.453 -5.538 52.041 1.00 56.75 85 PRO A N 1
ATOM 662 C CA . PRO A 1 85 ? -78.668 -6.425 52.909 1.00 56.75 85 PRO A CA 1
ATOM 663 C C . PRO A 1 85 ? -79.129 -7.888 52.932 1.00 56.75 85 PRO A C 1
ATOM 665 O O . PRO A 1 85 ? -80.323 -8.145 52.982 1.00 56.75 85 PRO A O 1
ATOM 668 N N . LEU A 1 86 ? -78.195 -8.833 53.089 1.00 41.72 86 LEU A N 1
ATOM 669 C CA . LEU A 1 86 ? -78.447 -10.117 53.756 1.00 41.72 86 LEU A CA 1
ATOM 670 C C . LEU A 1 86 ? -77.171 -10.590 54.471 1.00 41.72 86 LEU A C 1
ATOM 672 O O . LEU A 1 86 ? -76.127 -10.805 53.859 1.00 41.72 86 LEU A O 1
ATOM 676 N N . ARG A 1 87 ? -77.267 -10.735 55.797 1.00 46.50 87 ARG A N 1
ATOM 677 C CA . ARG A 1 87 ? -76.292 -11.458 56.625 1.00 46.50 87 ARG A CA 1
ATOM 678 C C . ARG A 1 87 ? -76.305 -12.941 56.245 1.00 46.50 87 ARG A C 1
ATOM 680 O O . ARG A 1 87 ? -77.379 -13.510 56.069 1.00 46.50 87 ARG A O 1
ATOM 687 N N . PRO A 1 88 ? -75.141 -13.594 56.331 1.00 46.84 88 PRO A N 1
ATOM 688 C CA . PRO A 1 88 ? -75.059 -14.780 57.166 1.00 46.84 88 PRO A CA 1
ATOM 689 C C . PRO A 1 88 ? -73.923 -14.646 58.179 1.00 46.84 88 PRO A C 1
ATOM 691 O O . PRO A 1 88 ? -72.758 -14.419 57.859 1.00 46.84 88 PRO A O 1
ATOM 694 N N . THR A 1 89 ? -74.286 -14.811 59.443 1.00 50.59 89 THR A N 1
ATOM 695 C CA . THR A 1 89 ? -73.375 -15.223 60.504 1.00 50.59 89 THR A CA 1
ATOM 696 C C . THR A 1 89 ? -72.913 -16.647 60.218 1.00 50.59 89 THR A C 1
ATOM 698 O O . THR A 1 89 ? -73.759 -17.532 60.159 1.00 50.59 89 THR A O 1
ATOM 701 N N . CYS A 1 90 ? -71.608 -16.888 60.087 1.00 33.31 90 CYS A N 1
ATOM 702 C CA . CYS A 1 90 ? -70.911 -17.864 60.926 1.00 33.31 90 CYS A CA 1
ATOM 703 C C . CYS A 1 90 ? -69.428 -18.012 60.575 1.00 33.31 90 CYS A C 1
ATOM 705 O O . CYS A 1 90 ? -69.012 -17.937 59.426 1.00 33.31 90 CYS A O 1
ATOM 707 N N . ARG A 1 91 ? -68.702 -18.380 61.632 1.00 40.91 91 ARG A N 1
ATOM 708 C CA . ARG A 1 91 ? -67.401 -19.049 61.663 1.00 40.91 91 ARG A CA 1
ATOM 709 C C . ARG A 1 91 ? -66.165 -18.171 61.488 1.00 40.91 91 ARG A C 1
ATOM 711 O O . ARG A 1 91 ? -65.559 -18.031 60.434 1.00 40.91 91 ARG A O 1
ATOM 718 N N . ARG A 1 92 ? -65.727 -17.681 62.649 1.00 46.00 92 ARG A N 1
ATOM 719 C CA . ARG A 1 92 ? -64.327 -17.415 62.970 1.00 46.00 92 ARG A CA 1
ATOM 720 C C . ARG A 1 92 ? -63.555 -18.735 62.847 1.00 46.00 92 ARG A C 1
ATOM 722 O O . ARG A 1 92 ? -63.404 -19.460 63.824 1.00 46.00 92 ARG A O 1
ATOM 729 N N . GLU A 1 93 ? -63.136 -19.062 61.630 1.00 40.69 93 GLU A N 1
ATOM 730 C CA . GLU A 1 93 ? -62.195 -20.146 61.372 1.00 40.69 93 GLU A CA 1
ATOM 731 C C . GLU A 1 93 ? -60.855 -19.752 62.008 1.00 40.69 93 GLU A C 1
ATOM 733 O O . GLU A 1 93 ? -60.285 -18.688 61.738 1.00 40.69 93 GLU A O 1
ATOM 738 N N . SER A 1 94 ? -60.404 -20.579 62.942 1.00 44.47 94 SER A N 1
ATOM 739 C CA . SER A 1 94 ? -59.108 -20.499 63.600 1.00 44.47 94 SER A CA 1
ATOM 740 C C . SER A 1 94 ? -57.995 -20.321 62.569 1.00 44.47 94 SER A C 1
ATOM 742 O O . SER A 1 94 ? -57.809 -21.163 61.693 1.00 44.47 94 SER A O 1
ATOM 744 N N . ARG A 1 95 ? -57.231 -19.225 62.690 1.00 45.25 95 ARG A N 1
ATOM 745 C CA . ARG A 1 95 ? -55.973 -19.038 61.958 1.00 45.25 95 ARG A CA 1
ATOM 746 C C . ARG A 1 95 ? -55.078 -20.255 62.216 1.00 45.25 95 ARG A C 1
ATOM 748 O O . ARG A 1 95 ? -54.686 -20.439 63.369 1.00 45.25 95 ARG A O 1
ATOM 755 N N . PRO A 1 96 ? -54.660 -21.018 61.194 1.00 45.94 96 PRO A N 1
ATOM 756 C CA . PRO A 1 96 ? -53.485 -21.847 61.358 1.00 45.94 96 PRO A CA 1
ATOM 757 C C . PRO A 1 96 ? -52.302 -20.892 61.537 1.00 45.94 96 PRO A C 1
ATOM 759 O O . PRO A 1 96 ? -52.003 -20.070 60.664 1.00 45.94 96 PRO A O 1
ATOM 762 N N . THR A 1 97 ? -51.651 -20.962 62.695 1.00 53.16 97 THR A N 1
ATOM 763 C CA . THR A 1 97 ? -50.324 -20.395 62.938 1.00 53.16 97 THR A CA 1
ATOM 764 C C . THR A 1 97 ? -49.345 -21.089 61.998 1.00 53.16 97 THR A C 1
ATOM 766 O O . THR A 1 97 ? -48.688 -22.071 62.324 1.00 53.16 97 THR A O 1
ATOM 769 N N . ARG A 1 98 ? -49.291 -20.597 60.760 1.00 49.50 98 ARG A N 1
ATOM 770 C CA . ARG A 1 98 ? -48.341 -21.048 59.753 1.00 49.50 98 ARG A CA 1
ATOM 771 C C . ARG A 1 98 ? -46.969 -20.553 60.196 1.00 49.50 98 ARG A C 1
ATOM 773 O O . ARG A 1 98 ? -46.678 -19.363 60.084 1.00 49.50 98 ARG A O 1
ATOM 780 N N . SER A 1 99 ? -46.164 -21.464 60.728 1.00 51.38 99 SER A N 1
ATOM 781 C CA . SER A 1 99 ? -44.745 -21.268 61.015 1.00 51.38 99 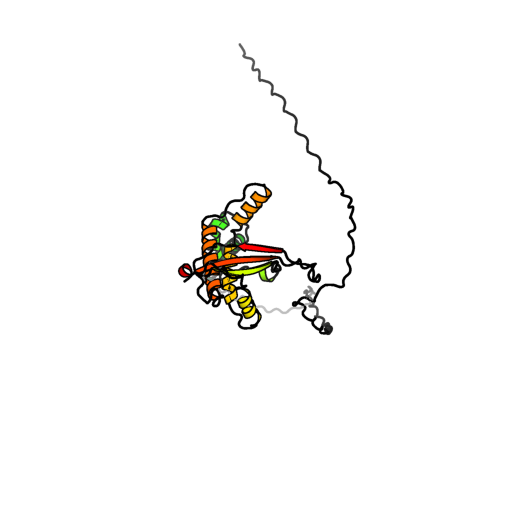SER A CA 1
ATOM 782 C C . SER A 1 99 ? -44.064 -20.615 59.802 1.00 51.38 99 SER A C 1
ATOM 784 O O . SER A 1 99 ? -43.916 -21.207 58.732 1.00 51.38 99 SER A O 1
ATOM 786 N N . SER A 1 100 ? -43.713 -19.332 59.931 1.00 53.94 100 SER A N 1
ATOM 787 C CA . SER A 1 100 ? -43.134 -18.521 58.849 1.00 53.94 100 SER A CA 1
ATOM 788 C C . SER A 1 100 ? -41.628 -18.737 58.675 1.00 53.94 100 SER A C 1
ATOM 790 O O . SER A 1 100 ? -40.992 -18.071 57.859 1.00 53.94 100 SER A O 1
ATOM 792 N N . THR A 1 101 ? -41.037 -19.685 59.397 1.00 53.41 101 THR A N 1
ATOM 793 C CA . THR A 1 101 ? -39.584 -19.837 59.519 1.00 53.41 101 THR A CA 1
ATOM 794 C C . THR A 1 101 ? -38.901 -20.422 58.275 1.00 53.41 101 THR A C 1
ATOM 796 O O . THR A 1 101 ? -37.700 -20.245 58.112 1.00 53.41 101 THR A O 1
ATOM 799 N N . GLY A 1 102 ? -39.640 -21.009 57.322 1.00 51.38 102 GLY A N 1
ATOM 800 C CA . GLY A 1 102 ? -39.063 -21.581 56.090 1.00 51.38 102 GLY A CA 1
ATOM 801 C C . GLY A 1 102 ? -38.959 -20.640 54.876 1.00 51.38 102 GLY A C 1
ATOM 802 O O . GLY A 1 102 ? -38.181 -20.897 53.960 1.00 51.38 102 GLY A O 1
ATOM 803 N N . LYS A 1 103 ? -39.715 -19.530 54.829 1.00 52.09 103 LYS A N 1
ATOM 804 C CA . LYS A 1 103 ? -39.771 -18.651 53.632 1.00 52.09 103 LYS A CA 1
ATOM 805 C C . LYS A 1 103 ? -38.679 -17.579 53.595 1.00 52.09 103 LYS A C 1
ATOM 807 O O . LYS A 1 103 ? -38.343 -17.080 52.518 1.00 52.09 103 LYS A O 1
ATOM 812 N N . HIS A 1 104 ? -38.113 -17.231 54.749 1.00 52.12 104 HIS A N 1
ATOM 813 C CA . HIS A 1 104 ? -37.081 -16.199 54.851 1.00 52.12 104 HIS A CA 1
ATOM 814 C C . HIS A 1 104 ? -35.718 -16.673 54.326 1.00 52.12 104 HIS A C 1
ATOM 816 O O . HIS A 1 104 ? -35.005 -15.880 53.717 1.00 52.12 104 HIS A O 1
ATOM 822 N N . HIS A 1 105 ? -35.382 -17.962 54.454 1.00 51.72 105 HIS A N 1
ATOM 823 C CA . HIS A 1 105 ? -34.112 -18.485 53.936 1.00 51.72 105 HIS A CA 1
ATOM 824 C C . HIS A 1 105 ? -34.076 -18.528 52.401 1.00 51.72 105 HIS A C 1
ATOM 826 O O . HIS A 1 105 ? -33.136 -18.013 51.802 1.00 51.72 105 HIS A O 1
ATOM 832 N N . VAL A 1 106 ? -35.129 -19.034 51.747 1.00 57.84 106 VAL A N 1
ATOM 833 C CA . VAL A 1 106 ? -35.171 -19.137 50.272 1.00 57.84 106 VAL A CA 1
ATOM 834 C C . VAL A 1 106 ? -35.174 -17.754 49.602 1.00 57.84 106 VAL A C 1
ATOM 836 O O . VAL A 1 106 ? -34.479 -17.528 48.611 1.00 57.84 106 VAL A O 1
ATOM 839 N N . THR A 1 107 ? -35.904 -16.787 50.166 1.00 61.00 107 THR A N 1
ATOM 840 C CA . THR A 1 107 ? -35.962 -15.413 49.631 1.00 61.00 107 THR A CA 1
ATOM 841 C C . THR A 1 107 ? -34.676 -14.619 49.868 1.00 61.00 107 THR A C 1
ATOM 843 O O . THR A 1 107 ? -34.328 -13.774 49.040 1.00 61.00 107 THR A O 1
ATOM 846 N N . THR A 1 108 ? -33.944 -14.893 50.951 1.00 62.81 108 THR A N 1
ATOM 847 C CA . THR A 1 108 ? -32.663 -14.232 51.246 1.00 62.81 108 THR A CA 1
ATOM 848 C C . THR A 1 108 ? -31.562 -14.721 50.310 1.00 62.81 108 THR A C 1
ATOM 850 O O . THR A 1 108 ? -30.878 -13.895 49.707 1.00 62.81 108 THR A O 1
ATOM 853 N N . THR A 1 109 ? -31.454 -16.032 50.074 1.00 71.25 109 THR A N 1
ATOM 854 C CA . THR A 1 109 ? -30.467 -16.594 49.134 1.00 71.25 109 THR A CA 1
ATOM 855 C C . THR A 1 109 ? -30.702 -16.104 47.703 1.00 71.25 109 THR A C 1
ATOM 857 O O . THR A 1 109 ? -29.755 -15.716 47.017 1.00 71.25 109 THR A O 1
ATOM 860 N N . TYR A 1 110 ? -31.963 -16.016 47.264 1.00 79.81 110 TYR A N 1
ATOM 861 C CA . TYR A 1 110 ? -32.315 -15.441 45.960 1.00 79.81 110 TYR A CA 1
ATOM 862 C C . TYR A 1 110 ? -31.953 -13.949 45.847 1.00 79.81 110 TYR A C 1
ATOM 864 O O . TYR A 1 110 ? -31.471 -13.486 44.816 1.00 79.81 110 TYR A O 1
ATOM 872 N N . ARG A 1 111 ? -32.139 -13.170 46.919 1.00 84.94 111 ARG A N 1
ATOM 873 C CA . ARG A 1 111 ? -31.758 -11.748 46.940 1.00 84.94 111 ARG A CA 1
ATOM 874 C C . ARG A 1 111 ? -30.244 -11.558 46.883 1.00 84.94 111 ARG A C 1
ATOM 876 O O . ARG A 1 111 ? -29.786 -10.673 46.163 1.00 84.94 111 ARG A O 1
ATOM 883 N N . THR A 1 112 ? -29.479 -12.370 47.606 1.00 85.62 112 THR A N 1
ATOM 884 C CA . THR A 1 112 ? -28.012 -12.289 47.621 1.00 85.62 112 THR A CA 1
ATOM 885 C C . THR A 1 112 ? -27.414 -12.719 46.286 1.00 85.62 112 THR A C 1
ATOM 887 O O . THR A 1 112 ? -26.608 -11.983 45.724 1.00 85.62 112 THR A O 1
ATOM 890 N N . THR A 1 113 ? -27.865 -13.843 45.725 1.00 88.75 113 THR A N 1
ATOM 891 C CA . THR A 1 113 ? -27.434 -14.307 44.391 1.00 88.75 113 THR A CA 1
ATOM 892 C C . THR A 1 113 ? -27.785 -13.298 43.305 1.00 88.75 113 THR A C 1
ATOM 894 O O . THR A 1 113 ? -26.932 -12.958 42.490 1.00 88.75 113 THR A O 1
ATOM 897 N N . ARG A 1 114 ? -28.993 -12.722 43.340 1.00 93.19 114 ARG A N 1
ATOM 898 C CA . ARG A 1 114 ? -29.383 -11.644 42.424 1.00 93.19 114 ARG A CA 1
ATOM 899 C C . ARG A 1 114 ? -28.479 -10.419 42.553 1.00 93.19 114 ARG A C 1
ATOM 901 O O . ARG A 1 114 ? -28.073 -9.864 41.539 1.00 93.19 114 ARG A O 1
ATOM 908 N N . ARG A 1 115 ? -28.165 -9.978 43.774 1.00 94.00 115 ARG A N 1
ATOM 909 C CA . ARG A 1 115 ? -27.252 -8.843 43.996 1.00 94.00 115 ARG A CA 1
ATOM 910 C C . ARG A 1 115 ? -25.852 -9.143 43.468 1.00 94.00 115 ARG A C 1
ATOM 912 O O . ARG A 1 115 ? -25.305 -8.310 42.757 1.00 94.00 115 ARG A O 1
ATOM 919 N N . ALA A 1 116 ? -25.315 -10.326 43.756 1.00 94.75 116 ALA A N 1
ATOM 920 C CA . ALA A 1 116 ? -24.014 -10.750 43.251 1.00 94.75 116 ALA A CA 1
ATOM 921 C C . ALA A 1 116 ? -23.991 -10.779 41.715 1.00 94.75 116 ALA A C 1
ATOM 923 O O . ALA A 1 116 ? -23.103 -10.189 41.109 1.00 94.75 116 ALA A O 1
ATOM 924 N N . ALA A 1 117 ? -25.011 -11.368 41.085 1.00 95.75 117 ALA A N 1
ATOM 925 C CA . ALA A 1 117 ? -25.138 -11.405 39.631 1.00 95.75 117 ALA A CA 1
ATOM 926 C C . ALA A 1 117 ? -25.203 -9.998 39.014 1.00 95.75 117 ALA A C 1
ATOM 928 O O . ALA A 1 117 ? -24.554 -9.743 38.005 1.00 95.75 117 ALA A O 1
ATOM 929 N N . LEU A 1 118 ? -25.938 -9.067 39.633 1.00 97.38 118 LEU A N 1
ATOM 930 C CA . LEU A 1 118 ? -26.012 -7.678 39.169 1.00 97.38 118 LEU A CA 1
ATOM 931 C C . LEU A 1 118 ? -24.678 -6.940 39.316 1.00 97.38 118 LEU A C 1
ATOM 933 O O . LEU A 1 118 ? -24.302 -6.200 38.413 1.00 97.38 118 LEU A O 1
ATOM 937 N N . VAL A 1 119 ? -23.958 -7.143 40.422 1.00 97.62 119 VAL A N 1
ATOM 938 C CA . VAL A 1 119 ? -22.643 -6.521 40.645 1.00 97.62 119 VAL A CA 1
ATOM 939 C C . VAL A 1 119 ? -21.621 -7.052 39.643 1.00 97.62 119 VAL A C 1
ATOM 941 O O . VAL A 1 119 ? -20.947 -6.262 38.989 1.00 97.62 119 VAL A O 1
ATOM 944 N N . VAL A 1 120 ? -21.545 -8.373 39.469 1.00 98.00 120 VAL A N 1
ATOM 945 C CA . VAL A 1 120 ? -20.622 -9.002 38.512 1.00 98.00 120 VAL A CA 1
ATOM 946 C C . VAL A 1 120 ? -20.975 -8.603 37.081 1.00 98.00 120 VAL A C 1
ATOM 948 O O . VAL A 1 120 ? -20.104 -8.165 36.335 1.00 98.00 120 VAL A O 1
ATOM 951 N N . GLY A 1 121 ? -22.253 -8.683 36.704 1.00 98.19 121 GLY A N 1
ATOM 952 C CA . GLY A 1 121 ? -22.713 -8.281 35.375 1.00 98.19 121 GLY A CA 1
ATOM 953 C C . GLY A 1 121 ? -22.444 -6.803 35.086 1.00 98.19 121 GLY A C 1
ATOM 954 O O . GLY A 1 121 ? -21.960 -6.464 34.009 1.00 98.19 121 GLY A O 1
ATOM 955 N N . GLY A 1 122 ? -22.686 -5.927 36.065 1.00 98.25 122 GLY A N 1
ATOM 956 C CA . GLY A 1 122 ? -22.369 -4.504 35.966 1.00 98.25 122 GLY A CA 1
ATOM 957 C C . GLY A 1 122 ? -20.870 -4.240 35.812 1.00 98.25 122 GLY A C 1
ATOM 958 O O . GLY A 1 122 ? -20.484 -3.422 34.980 1.00 98.25 122 GLY A O 1
ATOM 959 N N . ALA A 1 123 ? -20.023 -4.958 36.553 1.00 98.06 123 ALA A N 1
ATOM 960 C CA . ALA A 1 123 ? -18.570 -4.838 36.446 1.00 98.06 123 ALA A CA 1
ATOM 961 C C . ALA A 1 123 ? -18.054 -5.282 35.068 1.00 98.06 123 ALA A C 1
ATOM 963 O O . ALA A 1 123 ? -17.269 -4.563 34.452 1.00 98.06 123 ALA A O 1
ATOM 964 N N . LEU A 1 124 ? -18.538 -6.417 34.550 1.00 97.44 124 LEU A N 1
ATOM 965 C CA . LEU A 1 124 ? -18.173 -6.912 33.217 1.00 97.44 124 LEU A CA 1
ATOM 966 C C . LEU A 1 124 ? -18.607 -5.942 32.112 1.00 97.44 124 LEU A C 1
ATOM 968 O O . LEU A 1 124 ? -17.821 -5.627 31.219 1.00 97.44 124 LEU A O 1
ATOM 972 N N . LEU A 1 125 ? -19.834 -5.420 32.198 1.00 97.19 125 LEU A N 1
ATOM 973 C CA . LEU A 1 125 ? -20.331 -4.417 31.258 1.00 97.19 125 LEU A CA 1
ATOM 974 C C . LEU A 1 125 ? -19.504 -3.126 31.327 1.00 97.19 125 LEU A C 1
ATOM 976 O O . LEU A 1 125 ? -19.131 -2.578 30.293 1.00 97.19 125 LEU A O 1
ATOM 980 N N . GLY A 1 126 ? -19.185 -2.656 32.535 1.00 97.81 126 GLY A N 1
ATOM 981 C CA . GLY A 1 126 ? -18.336 -1.484 32.743 1.00 97.81 126 GLY A CA 1
ATOM 982 C C . GLY A 1 126 ? -16.933 -1.666 32.159 1.00 97.81 126 GLY A C 1
ATOM 983 O O . GLY A 1 126 ? -16.429 -0.766 31.486 1.00 97.81 126 GLY A O 1
ATOM 984 N N . ALA A 1 127 ? -16.328 -2.842 32.346 1.00 95.81 127 ALA A N 1
ATOM 985 C CA . ALA A 1 127 ? -15.036 -3.184 31.757 1.00 95.81 127 ALA A CA 1
ATOM 986 C C . ALA A 1 127 ? -15.095 -3.167 30.222 1.00 95.81 127 ALA A C 1
ATOM 988 O O . ALA A 1 127 ? -14.272 -2.505 29.592 1.00 95.81 127 ALA A O 1
ATOM 989 N N . HIS A 1 128 ? -16.109 -3.803 29.622 1.00 95.31 128 HIS A N 1
ATOM 990 C CA . HIS A 1 128 ? -16.323 -3.777 28.172 1.00 95.31 128 HIS A CA 1
ATOM 991 C C . HIS A 1 128 ? -16.456 -2.347 27.635 1.00 95.31 128 HIS A C 1
ATOM 993 O O . HIS A 1 128 ? -15.755 -1.971 26.698 1.00 95.31 128 HIS A O 1
ATOM 999 N N . MET A 1 129 ? -17.299 -1.520 28.262 1.00 95.88 129 MET A N 1
ATOM 1000 C CA . MET A 1 129 ? -17.504 -0.128 27.845 1.00 95.88 129 M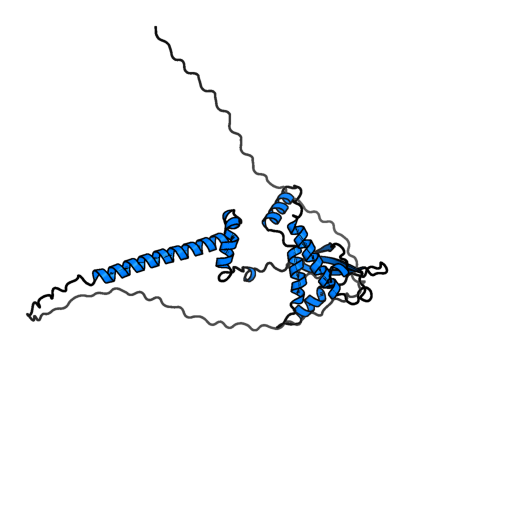ET A CA 1
ATOM 1001 C C . MET A 1 129 ? -16.239 0.719 27.999 1.00 95.88 129 MET A C 1
ATOM 1003 O O . MET A 1 129 ? -15.981 1.589 27.173 1.00 95.88 129 MET A O 1
ATOM 1007 N N . THR A 1 130 ? -15.420 0.449 29.018 1.00 95.00 130 THR A N 1
ATOM 1008 C CA . THR A 1 130 ? -14.135 1.135 29.21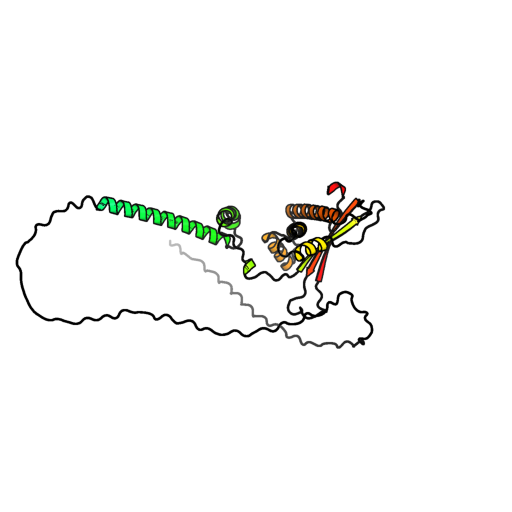3 1.00 95.00 130 THR A CA 1
ATOM 1009 C C . THR A 1 130 ? -13.137 0.756 28.120 1.00 95.00 130 THR A C 1
ATOM 1011 O O . THR A 1 130 ? -12.497 1.638 27.548 1.00 95.00 130 THR A O 1
ATOM 1014 N N . MET A 1 131 ? -13.040 -0.534 27.782 1.00 94.94 131 MET A N 1
ATOM 1015 C CA . MET A 1 131 ? -12.200 -1.016 26.682 1.00 94.94 131 MET A CA 1
ATOM 1016 C C . MET A 1 131 ? -12.651 -0.426 25.340 1.00 94.94 131 MET A C 1
ATOM 1018 O O . MET A 1 131 ? -11.830 0.137 24.619 1.00 94.94 131 MET A O 1
ATOM 1022 N N . ALA A 1 132 ? -13.957 -0.442 25.054 1.00 93.38 132 ALA A N 1
ATOM 1023 C CA . ALA A 1 132 ? -14.532 0.168 23.855 1.00 93.38 132 ALA A CA 1
ATOM 1024 C C . ALA A 1 132 ? -14.315 1.695 23.799 1.00 93.38 1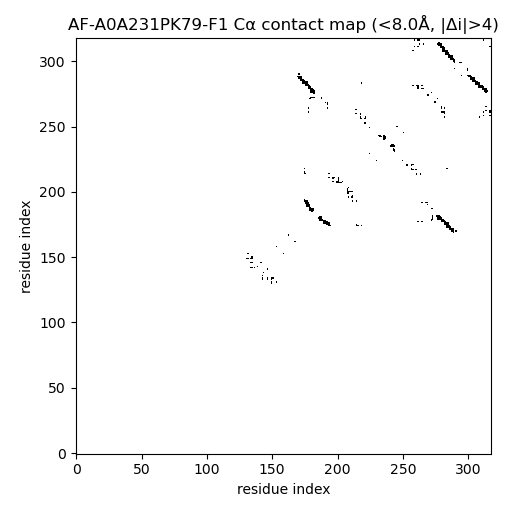32 ALA A C 1
ATOM 1026 O O . ALA A 1 132 ? -14.048 2.266 22.743 1.00 93.38 132 ALA A O 1
ATOM 1027 N N . ALA A 1 133 ? -14.383 2.394 24.935 1.00 92.88 133 ALA A N 1
ATOM 1028 C CA . ALA A 1 133 ? -14.066 3.820 24.983 1.00 92.88 133 ALA A CA 1
ATOM 1029 C C . ALA A 1 133 ? -12.575 4.075 24.700 1.00 92.88 133 ALA A C 1
ATOM 1031 O O . ALA A 1 133 ? -12.231 4.987 23.943 1.00 92.88 133 ALA A O 1
ATOM 1032 N N . LEU A 1 134 ? -11.682 3.251 25.257 1.00 93.56 134 LEU A N 1
ATOM 1033 C CA . LEU A 1 134 ? -10.240 3.361 25.035 1.00 93.56 134 LEU A CA 1
ATOM 1034 C C . LEU A 1 134 ? -9.856 3.066 23.572 1.00 93.56 134 LEU A C 1
ATOM 1036 O O . LEU A 1 134 ? -9.015 3.773 22.998 1.00 93.56 134 LEU A O 1
ATOM 1040 N N . SER A 1 135 ? -10.524 2.113 22.911 1.00 90.62 135 SER A N 1
ATOM 1041 C CA . SER A 1 135 ? -10.314 1.843 21.480 1.00 90.62 135 SER A CA 1
ATOM 1042 C C . SER A 1 135 ? -10.711 3.020 20.582 1.00 90.62 135 SER A C 1
ATOM 1044 O O . SER A 1 135 ? -10.132 3.178 19.507 1.00 90.62 135 SER A O 1
ATOM 1046 N N . GLN A 1 136 ? -11.577 3.927 21.045 1.00 90.88 136 GLN A N 1
ATOM 1047 C CA . GLN A 1 136 ? -12.008 5.127 20.303 1.00 90.88 136 GLN A CA 1
ATOM 1048 C C . GLN A 1 136 ? -11.312 6.408 20.762 1.00 90.88 136 GLN A C 1
ATOM 1050 O O . GLN A 1 136 ? -11.370 7.423 20.068 1.00 90.88 136 GLN A O 1
ATOM 1055 N N . ALA A 1 137 ? -10.606 6.362 21.890 1.00 89.88 137 ALA A N 1
ATOM 1056 C CA . ALA A 1 137 ? -9.835 7.489 22.385 1.00 89.88 137 ALA A CA 1
ATOM 1057 C C . ALA A 1 137 ? -8.738 7.914 21.384 1.00 89.88 137 ALA A C 1
ATOM 1059 O O . ALA A 1 137 ? -8.200 7.074 20.648 1.00 89.88 137 ALA A O 1
ATOM 1060 N N . PRO A 1 138 ? -8.354 9.203 21.358 1.00 88.06 138 PRO A N 1
ATOM 1061 C CA . PRO A 1 138 ? -7.169 9.636 20.625 1.00 88.06 138 PRO A CA 1
ATOM 1062 C C . PRO A 1 138 ? -5.909 8.930 21.152 1.00 88.06 138 PRO A C 1
ATOM 1064 O O . PRO A 1 138 ? -5.907 8.334 22.234 1.00 88.06 138 PRO A O 1
ATOM 1067 N N . LEU A 1 139 ? -4.819 9.006 20.382 1.00 85.88 139 LEU A N 1
ATOM 1068 C CA . LEU A 1 139 ? -3.528 8.455 20.791 1.00 85.88 139 LEU A CA 1
ATOM 1069 C C . LEU A 1 139 ? -3.112 9.062 22.142 1.00 85.88 139 LEU A C 1
ATOM 1071 O O . LEU A 1 139 ? -2.943 10.274 22.259 1.00 85.88 139 LEU A O 1
ATOM 1075 N N . SER A 1 140 ? -2.998 8.214 23.161 1.00 88.69 140 SER A N 1
ATOM 1076 C CA . SER A 1 140 ? -2.703 8.583 24.548 1.00 88.69 140 SER A CA 1
ATOM 1077 C C . SER A 1 140 ? -1.801 7.521 25.187 1.00 88.69 140 SER A C 1
ATOM 1079 O O . SER A 1 140 ? -1.789 6.388 24.702 1.00 88.69 140 SER A O 1
ATOM 1081 N N . PRO A 1 141 ? -1.071 7.824 26.277 1.00 91.94 141 PRO A N 1
ATOM 1082 C CA . PRO A 1 141 ? -0.190 6.847 26.924 1.00 91.94 141 PRO A CA 1
ATOM 1083 C C . PRO A 1 141 ? -0.907 5.559 27.343 1.00 91.94 141 PRO A C 1
ATOM 1085 O O . PRO A 1 141 ? -0.396 4.470 27.115 1.00 91.94 141 PRO A O 1
ATOM 1088 N N . ALA A 1 142 ? -2.132 5.663 27.871 1.00 91.44 142 ALA A N 1
ATOM 1089 C CA . ALA A 1 142 ? -2.941 4.493 28.215 1.00 91.44 142 ALA A CA 1
ATOM 1090 C C . ALA A 1 142 ? -3.241 3.622 26.985 1.00 91.44 142 ALA A C 1
ATOM 1092 O O . ALA A 1 142 ? -3.174 2.400 27.059 1.00 91.44 142 ALA A O 1
ATOM 1093 N N . LYS A 1 143 ? -3.519 4.246 25.836 1.00 90.00 143 LYS A N 1
ATOM 1094 C CA . LYS A 1 143 ? -3.754 3.531 24.580 1.00 90.00 143 LYS A CA 1
ATOM 1095 C C . LYS A 1 143 ? -2.484 2.891 24.017 1.00 90.00 143 LYS A C 1
ATOM 1097 O O . LYS A 1 143 ? -2.583 1.850 23.389 1.00 90.00 143 LYS A O 1
ATOM 1102 N N . LEU A 1 144 ? -1.314 3.483 24.253 1.00 89.69 144 LEU A N 1
ATOM 1103 C CA . LEU A 1 144 ? -0.032 2.888 23.862 1.00 89.69 144 LEU A CA 1
ATOM 1104 C C . LEU A 1 144 ? 0.310 1.650 24.700 1.00 89.69 144 LEU A C 1
ATOM 1106 O O . LEU A 1 144 ? 0.876 0.705 24.172 1.00 89.69 144 LEU A O 1
ATOM 1110 N N . VAL A 1 145 ? -0.034 1.650 25.991 1.00 93.69 145 VAL A N 1
ATOM 1111 C CA . VAL A 1 145 ? 0.279 0.537 26.903 1.00 93.69 145 VAL A CA 1
ATOM 1112 C C . VAL A 1 145 ? -0.739 -0.600 26.799 1.00 93.69 145 VAL A C 1
ATOM 1114 O O . VAL A 1 145 ? -0.355 -1.762 26.786 1.00 93.69 145 VAL A O 1
ATOM 1117 N N . TYR A 1 146 ? -2.033 -0.278 26.735 1.00 93.94 146 TYR A N 1
ATOM 1118 C CA . TYR A 1 146 ? -3.114 -1.272 26.786 1.00 93.94 146 TYR A CA 1
ATOM 1119 C C . TYR A 1 146 ? -3.788 -1.520 25.429 1.00 93.94 146 TYR A C 1
ATOM 1121 O O . TYR A 1 146 ? -4.741 -2.293 25.357 1.00 93.94 146 TYR A O 1
ATOM 1129 N N . GLY A 1 147 ? -3.341 -0.846 24.365 1.00 91.50 147 GLY A N 1
ATOM 1130 C CA . GLY A 1 147 ? -3.980 -0.881 23.047 1.00 91.50 147 GLY A CA 1
ATOM 1131 C C . GLY A 1 147 ? -4.089 -2.286 22.471 1.00 91.50 147 GLY A C 1
ATOM 1132 O O . GLY A 1 147 ? -5.176 -2.671 22.049 1.00 91.50 147 GLY A O 1
ATOM 1133 N N . ASP A 1 148 ? -3.003 -3.055 22.532 1.00 92.00 148 ASP A N 1
ATOM 1134 C CA . ASP A 1 148 ? -2.950 -4.408 21.972 1.00 92.00 148 ASP A CA 1
ATOM 1135 C C . ASP A 1 148 ? -3.887 -5.364 22.720 1.00 92.00 148 ASP A C 1
ATOM 1137 O O . ASP A 1 148 ? -4.667 -6.080 22.101 1.00 92.00 148 ASP A O 1
ATOM 1141 N N . THR A 1 149 ? -3.906 -5.304 24.057 1.00 94.75 149 THR A N 1
ATOM 1142 C CA . THR A 1 149 ? -4.818 -6.111 24.887 1.00 94.75 149 THR A CA 1
ATOM 1143 C C . THR A 1 149 ? -6.285 -5.762 24.633 1.00 94.75 149 THR A C 1
ATOM 1145 O O . THR A 1 149 ? -7.142 -6.642 24.571 1.00 94.75 149 THR A O 1
ATOM 1148 N N . VAL A 1 150 ? -6.595 -4.471 24.479 1.00 94.25 150 VAL A N 1
ATOM 1149 C CA . VAL A 1 150 ? -7.953 -4.022 24.141 1.00 94.25 150 VAL A CA 1
ATOM 1150 C C . VAL A 1 150 ? -8.354 -4.493 22.742 1.0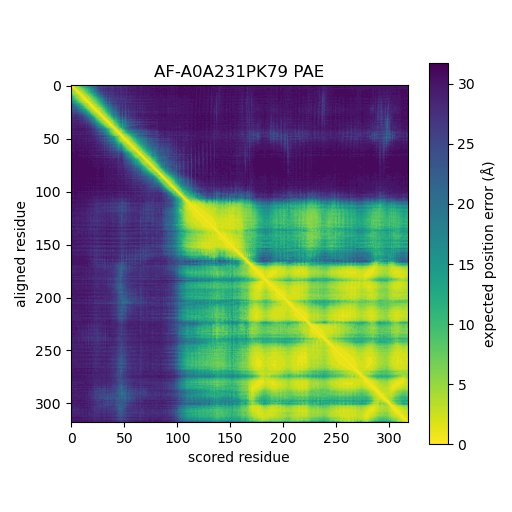0 94.25 150 VAL A C 1
ATOM 1152 O O . VAL A 1 150 ? -9.490 -4.932 22.564 1.00 94.25 150 VAL A O 1
ATOM 1155 N N . ALA A 1 151 ? -7.444 -4.418 21.767 1.00 92.19 151 ALA A N 1
ATOM 1156 C CA . ALA A 1 151 ? -7.685 -4.873 20.401 1.00 92.19 151 ALA A CA 1
ATOM 1157 C C . ALA A 1 151 ? -7.938 -6.385 20.352 1.00 92.19 151 ALA A C 1
ATOM 1159 O O . ALA A 1 151 ? -8.936 -6.809 19.782 1.00 92.19 151 ALA A O 1
ATOM 1160 N N . GLU A 1 152 ? -7.127 -7.193 21.039 1.00 94.06 152 GLU A N 1
ATOM 1161 C CA . GLU A 1 152 ? -7.297 -8.651 21.096 1.00 94.06 152 GLU A CA 1
ATOM 1162 C C . GLU A 1 152 ? -8.672 -9.066 21.650 1.00 94.06 152 GLU A C 1
ATOM 1164 O O . GLU A 1 152 ? -9.310 -9.982 21.128 1.00 94.06 152 GLU A O 1
ATOM 1169 N N . TYR A 1 153 ? -9.169 -8.363 22.674 1.00 93.50 153 TYR A N 1
ATOM 1170 C CA . TYR A 1 153 ? -10.497 -8.613 23.238 1.00 93.50 153 TYR A CA 1
ATOM 1171 C C . TYR A 1 153 ? -11.644 -8.179 22.304 1.00 93.50 153 TYR A C 1
ATOM 1173 O O . TYR A 1 153 ? -12.670 -8.862 22.228 1.00 93.50 153 TYR A O 1
ATOM 1181 N N . LEU A 1 154 ? -11.507 -7.039 21.617 1.00 94.00 154 LEU A N 1
ATOM 1182 C CA . LEU A 1 154 ? -12.584 -6.450 20.814 1.00 94.00 154 LEU A CA 1
ATOM 1183 C C . LEU A 1 154 ? -12.632 -6.970 19.374 1.00 94.00 154 LEU A C 1
ATOM 1185 O O . LEU A 1 154 ? -13.726 -7.215 18.871 1.00 94.00 154 LEU A O 1
ATOM 1189 N N . ASP A 1 155 ? -11.496 -7.147 18.705 1.00 91.31 155 ASP A N 1
ATOM 1190 C CA . ASP A 1 155 ? -11.416 -7.414 17.263 1.00 91.31 155 ASP A CA 1
ATOM 1191 C C . ASP A 1 155 ? -12.191 -8.656 16.780 1.00 91.31 155 ASP A C 1
ATOM 1193 O O . ASP A 1 155 ? -12.780 -8.574 15.697 1.00 91.31 155 ASP A O 1
ATOM 1197 N N . PRO A 1 156 ? -12.304 -9.768 17.541 1.00 90.75 156 PRO A N 1
ATOM 1198 C CA . PRO A 1 156 ? -13.079 -10.928 17.095 1.00 90.75 156 PRO A CA 1
ATOM 1199 C C . PRO A 1 156 ? -14.584 -10.656 16.944 1.00 90.75 156 PRO A C 1
ATOM 1201 O O . PRO A 1 156 ? -15.253 -11.321 16.153 1.00 90.75 156 PRO A O 1
ATOM 1204 N N . TYR A 1 157 ? -15.128 -9.696 17.699 1.00 86.56 157 TYR A N 1
ATOM 1205 C CA . TYR A 1 157 ? -16.578 -9.469 17.806 1.00 86.56 157 TYR A CA 1
ATOM 1206 C C . TYR A 1 157 ? -17.010 -8.039 17.461 1.00 86.56 157 TYR A C 1
ATOM 1208 O O . TYR A 1 157 ? -18.180 -7.801 17.162 1.00 86.56 157 TYR A O 1
ATOM 1216 N N . PHE A 1 158 ? -16.089 -7.078 17.517 1.00 85.44 158 PHE A N 1
ATOM 1217 C CA . PHE A 1 158 ? -16.363 -5.644 17.455 1.00 85.44 158 PHE A CA 1
ATOM 1218 C C . PHE A 1 158 ? -15.341 -4.888 16.591 1.00 85.44 158 PHE A C 1
ATOM 1220 O O . PHE A 1 158 ? -14.894 -3.792 16.934 1.00 85.44 158 PHE A O 1
ATOM 1227 N N . SER A 1 159 ? -14.987 -5.447 15.431 1.00 80.50 159 SER A N 1
ATOM 1228 C CA . SER A 1 159 ? -14.142 -4.751 14.458 1.00 80.50 159 SER A CA 1
ATOM 1229 C C . SER A 1 159 ? -14.865 -3.514 13.902 1.00 80.50 159 SER A C 1
ATOM 1231 O O . SER A 1 159 ? -15.890 -3.628 13.220 1.00 80.50 159 SER A O 1
ATOM 1233 N N . GLN A 1 160 ? -14.337 -2.320 14.161 1.00 77.62 160 GLN A N 1
ATOM 1234 C CA . GLN A 1 160 ? -14.940 -1.070 13.696 1.00 77.62 160 GLN A CA 1
ATOM 1235 C C . GLN A 1 160 ? -14.390 -0.668 12.330 1.00 77.62 160 GLN A C 1
ATOM 1237 O O . GLN A 1 160 ? -13.394 0.048 12.230 1.00 77.62 160 GLN A O 1
ATOM 1242 N N . ASN A 1 161 ? -15.063 -1.095 11.262 1.00 72.81 161 ASN A N 1
ATOM 1243 C CA . ASN A 1 161 ? -14.737 -0.645 9.914 1.00 72.81 161 ASN A CA 1
ATOM 1244 C C . ASN A 1 161 ? -15.697 0.459 9.444 1.00 72.81 161 ASN A C 1
ATOM 1246 O O . ASN A 1 161 ? -16.782 0.199 8.925 1.00 72.81 161 ASN A O 1
ATOM 1250 N N . TRP A 1 162 ? -15.271 1.714 9.588 1.00 69.38 162 TRP A N 1
ATOM 1251 C CA . TRP A 1 162 ? -16.029 2.886 9.134 1.00 69.38 162 TRP A CA 1
ATOM 1252 C C . TRP A 1 162 ? -15.967 3.116 7.613 1.00 69.38 162 TRP A C 1
ATOM 1254 O O . TRP A 1 162 ? -16.656 3.999 7.097 1.00 69.38 162 TRP A O 1
ATOM 1264 N N . GLN A 1 163 ? -15.200 2.312 6.865 1.00 65.19 163 GLN A N 1
ATOM 1265 C CA . GLN A 1 163 ? -15.060 2.460 5.409 1.00 65.19 163 GLN A CA 1
ATOM 1266 C C . GLN A 1 163 ? -16.357 2.155 4.640 1.00 65.19 163 GLN A C 1
ATOM 1268 O O . GLN A 1 163 ? -16.447 2.486 3.460 1.00 65.19 163 GLN A O 1
ATOM 1273 N N . LEU A 1 164 ? -17.379 1.574 5.287 1.00 65.81 164 LEU A N 1
ATOM 1274 C CA . LEU A 1 164 ? -18.659 1.259 4.645 1.00 65.81 164 LEU A CA 1
ATOM 1275 C C . LEU A 1 164 ? -19.519 2.503 4.349 1.00 65.81 164 LEU A C 1
ATOM 1277 O O . LEU A 1 164 ? -20.281 2.498 3.386 1.00 65.81 164 LEU A O 1
ATOM 1281 N N . PHE A 1 165 ? -19.399 3.571 5.147 1.00 66.00 165 PHE A N 1
ATOM 1282 C CA . PHE A 1 165 ? -20.285 4.746 5.050 1.00 66.00 165 PHE A CA 1
ATOM 1283 C C . PHE A 1 165 ? -19.631 5.985 4.445 1.00 66.00 165 PHE A C 1
ATOM 1285 O O . PHE A 1 165 ? -20.326 6.892 3.991 1.00 66.00 165 PHE A O 1
ATOM 1292 N N . ALA A 1 166 ? -18.305 6.029 4.425 1.00 60.50 166 ALA A N 1
ATOM 1293 C CA . ALA A 1 166 ? -17.556 7.116 3.819 1.00 60.50 166 ALA A CA 1
ATOM 1294 C C . ALA A 1 166 ? -16.224 6.574 3.297 1.00 60.50 166 ALA A C 1
ATOM 1296 O O . ALA A 1 166 ? -15.178 6.895 3.867 1.00 60.50 166 ALA A O 1
ATOM 1297 N N . PRO A 1 167 ? -16.225 5.729 2.244 1.00 58.09 167 PRO A N 1
ATOM 1298 C CA . PRO A 1 167 ? -14.979 5.446 1.558 1.00 58.09 167 PRO A CA 1
ATOM 1299 C C . PRO A 1 167 ? -14.404 6.796 1.140 1.00 58.09 167 PRO A C 1
ATOM 1301 O O . PRO A 1 167 ? -15.071 7.581 0.458 1.00 58.09 167 PRO A O 1
ATOM 1304 N N . THR A 1 168 ? -13.187 7.101 1.591 1.00 61.19 168 THR A N 1
ATOM 1305 C CA . THR A 1 168 ? -12.432 8.200 0.998 1.00 61.19 168 THR A CA 1
ATOM 1306 C C . THR A 1 168 ? -12.434 7.934 -0.500 1.00 61.19 168 THR A C 1
ATOM 1308 O O . THR A 1 168 ? -12.043 6.828 -0.895 1.00 61.19 168 THR A O 1
ATOM 1311 N N . PRO A 1 169 ? -12.955 8.856 -1.328 1.00 67.88 169 PRO A N 1
ATOM 1312 C CA . PRO A 1 169 ? -13.019 8.609 -2.756 1.00 67.88 169 PRO A CA 1
ATOM 1313 C C . PRO A 1 169 ? -11.610 8.270 -3.226 1.00 67.88 169 PRO A C 1
ATOM 1315 O O . PRO A 1 169 ? -10.656 8.911 -2.782 1.00 67.88 169 PRO A O 1
ATOM 1318 N N . VAL A 1 170 ? -11.486 7.244 -4.072 1.00 73.81 170 VAL A N 1
ATOM 1319 C CA . VAL A 1 170 ? -10.198 6.874 -4.664 1.00 73.81 170 VAL A CA 1
ATOM 1320 C C . VAL A 1 170 ? -9.631 8.133 -5.313 1.00 73.81 170 VAL A C 1
ATOM 1322 O O . VAL A 1 170 ? -10.221 8.674 -6.248 1.00 73.81 170 VAL A O 1
ATOM 1325 N N . SER A 1 171 ? -8.561 8.658 -4.725 1.00 82.06 171 SER A N 1
ATOM 1326 C CA . SER A 1 171 ? -7.953 9.933 -5.107 1.00 82.06 171 SER A CA 1
ATOM 1327 C C . SER A 1 171 ? -6.737 9.740 -5.996 1.00 82.06 171 SER A C 1
ATOM 1329 O O . SER A 1 171 ? -6.313 10.679 -6.661 1.00 82.06 171 SER A O 1
ATOM 1331 N N . ASP A 1 172 ? -6.178 8.535 -6.002 1.00 90.19 172 ASP A N 1
ATOM 1332 C CA . ASP A 1 172 ? -5.032 8.167 -6.809 1.00 90.19 172 ASP A CA 1
ATOM 1333 C C . ASP A 1 172 ? -5.147 6.723 -7.313 1.00 90.19 172 ASP A C 1
ATOM 1335 O O . ASP A 1 172 ? -5.836 5.887 -6.727 1.00 90.19 172 ASP A O 1
ATOM 1339 N N . ASP A 1 173 ? -4.496 6.472 -8.441 1.00 90.62 173 ASP A N 1
ATOM 1340 C CA . ASP A 1 173 ? -4.196 5.147 -8.964 1.00 90.62 173 ASP A CA 1
ATOM 1341 C C . ASP A 1 173 ? -2.703 4.870 -8.759 1.00 90.62 173 ASP A C 1
ATOM 1343 O O . ASP A 1 173 ? -1.857 5.737 -9.004 1.00 90.62 173 ASP A O 1
ATOM 1347 N N . ARG A 1 174 ? -2.369 3.675 -8.277 1.00 93.31 174 ARG A N 1
ATOM 1348 C CA . ARG A 1 174 ? -0.996 3.292 -7.945 1.00 93.31 174 ARG A CA 1
ATOM 1349 C C . ARG A 1 174 ? -0.672 1.955 -8.565 1.00 93.31 174 ARG A C 1
ATOM 1351 O O . ARG A 1 174 ? -1.427 0.994 -8.435 1.00 93.31 174 ARG A O 1
ATOM 1358 N N . GLY A 1 175 ? 0.519 1.877 -9.126 1.00 95.19 175 GLY A N 1
ATOM 1359 C CA . GLY A 1 175 ? 1.042 0.648 -9.685 1.00 95.19 175 GLY A CA 1
ATOM 1360 C C . GLY A 1 175 ? 2.552 0.690 -9.764 1.00 95.19 175 GLY A C 1
ATOM 1361 O O . GLY A 1 175 ? 3.217 1.572 -9.200 1.00 95.19 175 GLY A O 1
ATOM 1362 N N . ILE A 1 176 ? 3.091 -0.298 -10.463 1.00 97.25 176 ILE A N 1
ATOM 1363 C CA . ILE A 1 176 ? 4.522 -0.406 -10.674 1.00 97.25 176 ILE A CA 1
ATOM 1364 C C . ILE A 1 176 ? 4.837 -0.621 -12.145 1.00 97.25 176 ILE A C 1
ATOM 1366 O O . ILE A 1 176 ? 4.225 -1.431 -12.836 1.00 97.25 176 ILE A O 1
ATOM 1370 N N . LEU A 1 177 ? 5.859 0.089 -12.594 1.00 97.44 177 LEU A N 1
ATOM 1371 C CA . LEU A 1 177 ? 6.545 -0.187 -13.840 1.00 97.44 177 LEU A CA 1
ATOM 1372 C C . LEU A 1 177 ? 7.861 -0.881 -13.510 1.00 97.44 177 LEU A C 1
ATOM 1374 O O . LEU A 1 177 ? 8.470 -0.611 -12.472 1.00 97.44 177 LEU A O 1
ATOM 1378 N N . ALA A 1 178 ? 8.331 -1.743 -14.395 1.00 97.62 178 ALA A N 1
ATOM 1379 C CA . ALA A 1 178 ? 9.616 -2.394 -14.219 1.00 97.62 178 ALA A CA 1
ATOM 1380 C C . ALA A 1 178 ? 10.410 -2.430 -15.516 1.00 97.62 178 ALA A C 1
ATOM 1382 O O . ALA A 1 178 ? 9.852 -2.384 -16.608 1.00 97.62 178 ALA A O 1
ATOM 1383 N N . ARG A 1 179 ? 11.729 -2.492 -15.383 1.00 97.19 179 ARG A N 1
ATOM 1384 C CA . ARG A 1 179 ? 12.650 -2.704 -16.498 1.00 97.19 179 ARG A CA 1
ATOM 1385 C C . ARG A 1 179 ? 13.794 -3.605 -16.068 1.00 97.19 179 ARG A C 1
ATOM 1387 O O . ARG A 1 179 ? 14.117 -3.685 -14.879 1.00 97.19 179 ARG A O 1
ATOM 1394 N N . ALA A 1 180 ? 14.410 -4.258 -17.038 1.00 97.31 180 ALA A N 1
ATOM 1395 C CA . ALA A 1 180 ? 15.520 -5.170 -16.842 1.00 97.31 180 ALA A CA 1
ATOM 1396 C C . ALA A 1 180 ? 16.816 -4.588 -17.416 1.00 97.31 180 ALA A C 1
ATOM 1398 O O . ALA A 1 180 ? 16.799 -3.888 -18.428 1.00 97.31 180 ALA A O 1
ATOM 1399 N N . ALA A 1 181 ? 17.934 -4.890 -16.763 1.00 96.62 181 ALA A N 1
ATOM 1400 C CA . ALA A 1 181 ? 19.266 -4.744 -17.329 1.00 96.62 181 ALA A CA 1
ATOM 1401 C C . ALA A 1 181 ? 19.719 -6.113 -17.840 1.00 96.62 181 ALA A C 1
ATOM 1403 O O . ALA A 1 181 ? 19.662 -7.109 -17.106 1.00 96.62 181 ALA A O 1
ATOM 1404 N N . CYS A 1 182 ? 20.132 -6.145 -19.097 1.00 94.19 182 CYS A N 1
ATOM 1405 C CA . CYS A 1 182 ? 20.534 -7.337 -19.819 1.00 94.19 182 CYS A CA 1
ATOM 1406 C C . CYS A 1 182 ? 22.047 -7.571 -19.677 1.00 94.19 182 CYS A C 1
ATOM 1408 O O . CYS A 1 182 ? 22.800 -6.673 -19.295 1.00 94.19 182 CYS A O 1
ATOM 1410 N N . ALA A 1 183 ? 22.508 -8.789 -19.970 1.00 90.25 183 ALA A N 1
ATOM 1411 C CA . ALA A 1 183 ? 23.922 -9.154 -19.827 1.00 90.25 183 ALA A CA 1
ATOM 1412 C C . ALA A 1 183 ? 24.859 -8.397 -20.790 1.00 90.25 183 ALA A C 1
ATOM 1414 O O . ALA A 1 183 ? 26.039 -8.232 -20.494 1.00 90.25 183 ALA A O 1
ATOM 1415 N N . ASP A 1 184 ? 24.332 -7.917 -21.918 1.00 89.00 184 ASP A N 1
ATOM 1416 C CA . ASP A 1 184 ? 25.031 -7.069 -22.892 1.00 89.00 184 ASP A CA 1
ATOM 1417 C C . ASP A 1 184 ? 25.154 -5.598 -22.439 1.00 89.00 184 ASP A C 1
ATOM 1419 O O . ASP A 1 184 ? 25.705 -4.765 -23.156 1.00 89.00 184 ASP A O 1
ATOM 1423 N N . GLY A 1 185 ? 24.643 -5.266 -21.248 1.00 88.44 185 GLY A N 1
ATOM 1424 C CA . GLY A 1 185 ? 24.620 -3.912 -20.700 1.00 88.44 185 GLY A CA 1
ATOM 1425 C C . GLY A 1 185 ? 23.453 -3.055 -21.193 1.00 88.44 185 GLY A C 1
ATOM 1426 O O . GLY A 1 185 ? 23.301 -1.923 -20.723 1.00 88.44 185 GLY A O 1
ATOM 1427 N N . SER A 1 186 ? 22.608 -3.567 -22.094 1.00 93.31 186 SER A N 1
ATOM 1428 C CA . SER A 1 186 ? 21.403 -2.861 -22.531 1.00 93.31 186 SER A CA 1
ATOM 1429 C C . SER A 1 186 ? 20.342 -2.833 -21.425 1.00 93.31 186 SER A C 1
ATOM 1431 O O . SER A 1 186 ? 20.305 -3.676 -20.524 1.00 93.31 186 SER A O 1
ATOM 1433 N N . VAL A 1 187 ? 19.480 -1.816 -21.460 1.00 95.75 187 VAL A N 1
ATOM 1434 C CA . VAL A 1 187 ? 18.379 -1.655 -20.510 1.00 95.75 187 VAL A CA 1
ATOM 1435 C C . VAL A 1 187 ? 17.068 -1.652 -21.274 1.00 95.75 187 VAL A C 1
ATOM 1437 O O . VAL A 1 187 ? 16.886 -0.867 -22.204 1.00 95.75 187 VAL A O 1
ATOM 1440 N N . SER A 1 188 ? 16.147 -2.519 -20.865 1.00 94.94 188 SER A N 1
ATOM 1441 C CA . SER A 1 188 ? 14.832 -2.616 -21.483 1.00 94.94 188 SER A CA 1
ATOM 1442 C C . SER A 1 188 ? 14.018 -1.327 -21.279 1.00 94.94 188 SER A C 1
ATOM 1444 O O . SER A 1 188 ? 14.255 -0.572 -20.323 1.00 94.94 188 SER A O 1
ATOM 1446 N N . PRO A 1 189 ? 12.991 -1.079 -22.112 1.00 95.12 189 PRO A N 1
ATOM 1447 C CA . PRO A 1 189 ? 11.971 -0.096 -21.774 1.00 95.12 189 PRO A CA 1
ATOM 1448 C C . PRO A 1 189 ? 11.241 -0.491 -20.481 1.00 95.12 189 PRO A C 1
ATOM 1450 O O . PRO A 1 189 ? 11.372 -1.611 -19.977 1.00 95.12 189 PRO A O 1
ATOM 1453 N N . TYR A 1 190 ? 10.472 0.454 -19.942 1.00 95.88 190 TYR A N 1
ATOM 1454 C CA . TYR A 1 190 ? 9.569 0.177 -18.833 1.00 95.88 190 TYR A CA 1
ATOM 1455 C C . TYR A 1 190 ? 8.350 -0.610 -19.319 1.00 95.88 190 TYR A C 1
ATOM 1457 O O . TYR A 1 190 ? 7.674 -0.193 -20.256 1.00 95.88 190 TYR A O 1
ATOM 1465 N N . TYR A 1 191 ? 8.051 -1.698 -18.622 1.00 94.81 191 TYR A N 1
ATOM 1466 C CA . TYR A 1 191 ? 6.845 -2.500 -18.769 1.00 94.81 191 TYR A CA 1
ATOM 1467 C C . TYR A 1 191 ? 5.902 -2.233 -17.598 1.00 94.81 191 TYR A C 1
ATOM 1469 O O . TYR A 1 191 ? 6.347 -2.124 -16.452 1.00 94.81 191 TYR A O 1
ATOM 1477 N N . ASP A 1 192 ? 4.600 -2.155 -17.868 1.00 95.00 192 ASP A N 1
ATOM 1478 C CA . ASP A 1 192 ? 3.586 -2.119 -16.813 1.00 95.00 192 ASP A CA 1
ATOM 1479 C C . ASP A 1 192 ? 3.280 -3.537 -16.332 1.00 95.00 192 ASP A C 1
ATOM 1481 O O . ASP A 1 192 ? 2.452 -4.258 -16.892 1.00 95.00 192 ASP A O 1
ATOM 1485 N N . VAL A 1 193 ? 3.986 -3.944 -15.279 1.00 95.06 193 VAL A N 1
ATOM 1486 C CA . VAL A 1 193 ? 3.847 -5.279 -14.683 1.00 95.06 193 VAL A CA 1
ATOM 1487 C C . VAL A 1 193 ? 2.619 -5.387 -13.768 1.00 95.06 193 VAL A C 1
ATOM 1489 O O . VAL A 1 193 ? 2.230 -6.489 -13.372 1.00 95.06 193 VAL A O 1
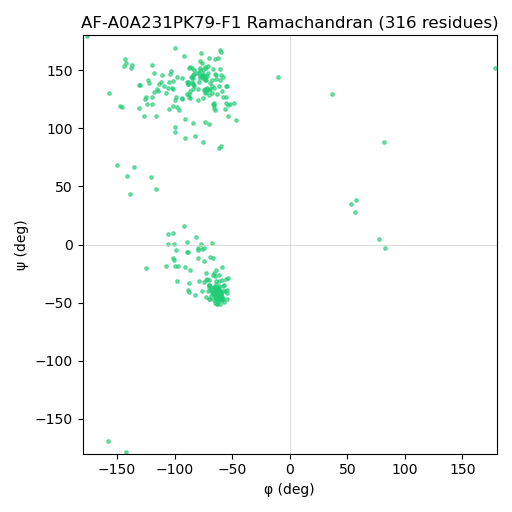ATOM 1492 N N . SER A 1 194 ? 1.982 -4.262 -13.427 1.00 94.25 194 SER A N 1
ATOM 1493 C CA . SER A 1 194 ? 0.740 -4.234 -12.644 1.00 94.25 194 SER A CA 1
ATOM 1494 C C . SER A 1 194 ? -0.523 -4.349 -13.502 1.00 94.25 194 SER A C 1
ATOM 1496 O O . SER A 1 194 ? -1.489 -4.977 -13.060 1.00 94.25 194 SER A O 1
ATOM 1498 N N . ALA A 1 195 ? -0.519 -3.813 -14.727 1.00 92.69 195 ALA A N 1
ATOM 1499 C CA . ALA A 1 195 ? -1.697 -3.746 -15.596 1.00 92.69 195 ALA A CA 1
ATOM 1500 C C . ALA A 1 195 ? -2.355 -5.111 -15.832 1.00 92.69 195 ALA A C 1
ATOM 1502 O O . ALA A 1 195 ? -3.566 -5.253 -15.656 1.00 92.69 195 ALA A O 1
ATOM 1503 N N . ARG A 1 196 ? -1.561 -6.142 -16.150 1.00 90.56 196 ARG A N 1
ATOM 1504 C CA . ARG A 1 196 ? -2.070 -7.503 -16.395 1.00 90.56 196 ARG A CA 1
ATOM 1505 C C . ARG A 1 196 ? -2.802 -8.073 -15.177 1.00 90.56 196 ARG A C 1
ATOM 1507 O O . ARG A 1 196 ? -3.860 -8.686 -15.317 1.00 90.56 196 ARG A O 1
ATOM 1514 N N . GLY A 1 197 ? -2.246 -7.883 -13.980 1.00 91.56 197 GLY A N 1
ATOM 1515 C CA . GLY A 1 197 ? -2.871 -8.328 -12.735 1.00 91.56 197 GLY A CA 1
ATOM 1516 C C . GLY A 1 197 ? -4.207 -7.623 -12.502 1.00 91.56 197 GLY A C 1
ATOM 1517 O O . GLY A 1 197 ? -5.205 -8.273 -12.179 1.00 91.56 197 GLY A O 1
ATOM 1518 N N . VAL A 1 198 ? -4.243 -6.305 -12.725 1.00 92.44 198 VAL A N 1
ATOM 1519 C CA . VAL A 1 198 ? -5.453 -5.479 -12.596 1.00 92.44 198 VAL A CA 1
ATOM 1520 C C . VAL A 1 198 ? -6.533 -5.918 -13.586 1.00 92.44 198 VAL A C 1
ATOM 1522 O O . VAL A 1 198 ? -7.680 -6.108 -13.185 1.00 92.44 198 VAL A O 1
ATOM 1525 N N . GLU A 1 199 ? -6.180 -6.162 -14.845 1.00 92.69 199 GLU A N 1
ATOM 1526 C CA . GLU A 1 199 ? -7.116 -6.632 -15.872 1.00 92.69 199 GLU A CA 1
ATOM 1527 C C . GLU A 1 199 ? -7.723 -8.004 -15.523 1.00 92.69 199 GLU A C 1
ATOM 1529 O O . GLU A 1 199 ? -8.942 -8.191 -15.604 1.00 92.69 199 GLU A O 1
ATOM 1534 N N . LYS A 1 200 ? -6.909 -8.960 -15.048 1.00 91.88 200 LYS A N 1
ATOM 1535 C CA . LYS A 1 200 ? -7.404 -10.264 -14.563 1.00 91.88 200 LYS A CA 1
ATOM 1536 C C . LYS A 1 200 ? -8.370 -10.113 -13.384 1.00 91.88 200 LYS A C 1
ATOM 1538 O O . LYS A 1 200 ? -9.374 -10.820 -13.311 1.00 91.88 200 LYS A O 1
ATOM 1543 N N . ALA A 1 201 ? -8.082 -9.201 -12.457 1.00 92.44 201 ALA A N 1
ATOM 1544 C CA . ALA A 1 201 ? -8.959 -8.943 -11.320 1.00 92.44 201 ALA A CA 1
ATOM 1545 C C . ALA A 1 201 ? -10.281 -8.280 -11.750 1.00 92.44 201 ALA A C 1
ATOM 1547 O O . ALA A 1 201 ? -11.328 -8.597 -11.193 1.00 92.44 201 ALA A O 1
ATOM 1548 N N . GLN A 1 202 ? -10.253 -7.389 -12.747 1.00 92.00 202 GLN A N 1
ATOM 1549 C CA . GLN A 1 202 ? -11.436 -6.673 -13.241 1.00 92.00 202 GLN A CA 1
ATOM 1550 C C . GLN A 1 202 ? -12.323 -7.511 -14.172 1.00 92.00 202 GLN A C 1
ATOM 1552 O O . GLN A 1 202 ? -13.540 -7.322 -14.189 1.00 92.00 202 GLN A O 1
ATOM 1557 N N . SER A 1 203 ? -11.738 -8.432 -14.940 1.00 93.50 203 SER A N 1
ATOM 1558 C CA . SER A 1 203 ? -12.468 -9.271 -15.902 1.00 93.50 203 SER A CA 1
ATOM 1559 C C . SER A 1 203 ? -13.322 -10.362 -15.244 1.00 93.50 203 SER A C 1
ATOM 1561 O O . SER A 1 203 ? -14.323 -10.783 -15.822 1.00 93.50 203 SER A O 1
ATOM 1563 N N . SER A 1 204 ? -12.991 -10.790 -14.020 1.00 91.81 204 SER A N 1
ATOM 1564 C CA . SER A 1 204 ? -13.745 -11.813 -13.284 1.00 91.81 204 SER A CA 1
ATOM 1565 C C . SER A 1 204 ? -14.588 -11.209 -12.160 1.00 91.81 204 SER A C 1
ATOM 1567 O O . SER A 1 204 ? -14.075 -10.672 -11.181 1.00 91.81 204 SER A O 1
ATOM 1569 N N . ARG A 1 205 ? -15.917 -11.337 -12.270 1.00 89.19 205 ARG A N 1
ATOM 1570 C CA . ARG A 1 205 ? -16.864 -10.810 -11.271 1.00 89.19 205 ARG A CA 1
ATOM 1571 C C . ARG A 1 205 ? -16.929 -11.663 -10.001 1.00 89.19 205 ARG A C 1
ATOM 1573 O O . ARG A 1 205 ? -17.059 -11.111 -8.913 1.00 89.19 205 ARG A O 1
ATOM 1580 N N . PHE A 1 206 ? -16.894 -12.987 -10.154 1.00 91.19 206 PHE A N 1
ATOM 1581 C CA . PHE A 1 206 ? -17.148 -13.940 -9.067 1.00 91.19 206 PHE A CA 1
ATOM 1582 C C . PHE A 1 206 ? -15.862 -14.474 -8.432 1.00 91.19 206 PHE A C 1
ATOM 1584 O O . PHE A 1 206 ? -15.836 -14.727 -7.230 1.00 91.19 206 PHE A O 1
ATOM 1591 N N . PHE A 1 207 ? -14.789 -14.595 -9.218 1.00 91.00 207 PHE A N 1
ATOM 1592 C CA . PHE A 1 207 ? -13.516 -15.165 -8.775 1.00 91.00 207 PHE A CA 1
ATOM 1593 C C . PHE A 1 207 ? -12.345 -14.301 -9.267 1.00 91.00 207 PHE A C 1
ATOM 1595 O O . PHE A 1 207 ? -11.612 -14.722 -10.165 1.00 91.00 207 PHE A O 1
ATOM 1602 N N . PRO A 1 208 ? -12.200 -13.059 -8.769 1.00 91.12 208 PRO A N 1
ATOM 1603 C CA . PRO A 1 208 ? -11.101 -12.189 -9.170 1.00 91.12 208 PRO A CA 1
ATOM 1604 C C . PRO A 1 208 ? -9.756 -12.786 -8.743 1.00 91.12 208 PRO A C 1
ATOM 1606 O O . PRO A 1 208 ? -9.633 -13.365 -7.656 1.00 91.12 208 PRO A O 1
ATOM 1609 N N . SER A 1 209 ? -8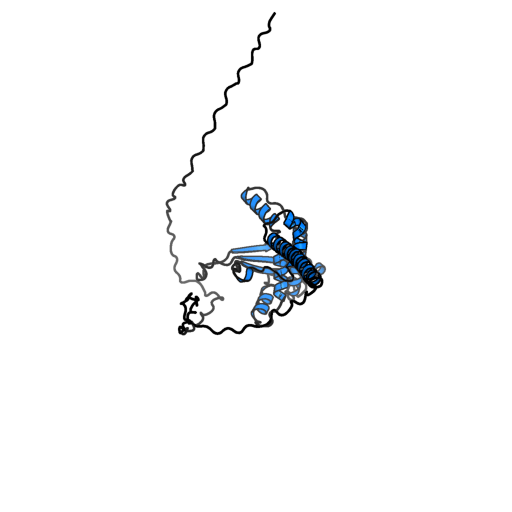.731 -12.623 -9.583 1.00 90.06 209 SER A N 1
ATOM 1610 C CA . SER A 1 209 ? -7.372 -13.015 -9.212 1.00 90.06 209 SER A CA 1
ATOM 1611 C C . SER A 1 209 ? -6.913 -12.218 -7.984 1.00 90.06 209 SER A C 1
ATOM 1613 O O . SER A 1 209 ? -7.197 -11.029 -7.829 1.00 90.06 209 SER A O 1
ATOM 1615 N N . ARG A 1 210 ? -6.183 -12.877 -7.078 1.00 90.81 210 ARG A N 1
ATOM 1616 C CA . ARG A 1 210 ? -5.583 -12.220 -5.901 1.00 90.81 210 ARG A CA 1
ATOM 1617 C C . ARG A 1 210 ? -4.179 -11.677 -6.167 1.00 90.81 210 ARG A C 1
ATOM 1619 O O . ARG A 1 210 ? -3.580 -11.109 -5.264 1.00 90.81 210 ARG A O 1
ATOM 1626 N N . GLU A 1 211 ? -3.686 -11.814 -7.395 1.00 91.81 211 GLU A N 1
ATOM 1627 C CA . GLU A 1 211 ? -2.366 -11.360 -7.851 1.00 91.81 211 GLU A CA 1
ATOM 1628 C C . GLU A 1 211 ? -2.137 -9.866 -7.568 1.00 91.81 211 GLU A C 1
ATOM 1630 O O . GLU A 1 211 ? -1.107 -9.495 -7.013 1.00 91.81 211 GLU A O 1
ATOM 1635 N N . VAL A 1 212 ? -3.149 -9.018 -7.801 1.00 91.62 212 VAL A N 1
ATOM 1636 C CA . VAL A 1 212 ? -3.100 -7.569 -7.504 1.00 91.62 212 VAL A CA 1
ATOM 1637 C C . VAL A 1 212 ? -2.755 -7.276 -6.043 1.00 91.62 212 VAL A C 1
ATOM 1639 O O . VAL A 1 212 ? -2.120 -6.262 -5.750 1.00 91.62 212 VAL A O 1
ATOM 1642 N N . ARG A 1 213 ? -3.125 -8.171 -5.113 1.00 92.38 213 ARG A N 1
ATOM 1643 C CA . ARG A 1 213 ? -2.856 -7.981 -3.682 1.00 92.38 213 ARG A CA 1
ATOM 1644 C C . ARG A 1 213 ? -1.364 -8.024 -3.365 1.00 92.38 213 ARG A C 1
ATOM 1646 O O . ARG A 1 213 ? -0.963 -7.396 -2.393 1.00 92.38 213 ARG A O 1
ATOM 1653 N N . ILE A 1 214 ? -0.559 -8.720 -4.175 1.00 93.25 214 ILE A N 1
ATOM 1654 C CA . ILE A 1 214 ? 0.902 -8.780 -4.022 1.00 93.25 214 ILE A CA 1
ATOM 1655 C C . ILE A 1 214 ? 1.481 -7.376 -4.206 1.00 93.25 214 ILE A C 1
ATOM 1657 O O . ILE A 1 214 ? 2.180 -6.865 -3.333 1.00 93.25 214 ILE A O 1
ATOM 1661 N N . VAL A 1 215 ? 1.110 -6.710 -5.302 1.00 94.56 215 VAL A N 1
ATOM 1662 C CA . VAL A 1 215 ? 1.558 -5.345 -5.595 1.00 94.56 215 VAL A CA 1
ATOM 1663 C C . VAL A 1 215 ? 1.012 -4.366 -4.557 1.00 94.56 215 VAL A C 1
ATOM 1665 O O . VAL A 1 215 ? 1.782 -3.617 -3.957 1.00 94.56 215 VAL A O 1
ATOM 1668 N N . SER A 1 216 ? -0.298 -4.393 -4.286 1.00 92.69 216 SER A N 1
ATOM 1669 C CA . SER A 1 216 ? -0.913 -3.425 -3.372 1.00 92.69 216 SER A CA 1
ATOM 1670 C C . SER A 1 216 ? -0.397 -3.549 -1.936 1.00 92.69 216 SER A C 1
ATOM 1672 O O . SER A 1 216 ? -0.235 -2.531 -1.272 1.00 92.69 216 SER A O 1
ATOM 1674 N N . ALA A 1 217 ? -0.121 -4.765 -1.446 1.00 94.12 217 ALA A N 1
ATOM 1675 C CA . ALA A 1 217 ? 0.411 -4.972 -0.097 1.00 94.12 217 ALA A CA 1
ATOM 1676 C C . ALA A 1 217 ? 1.816 -4.374 0.056 1.00 94.12 217 ALA A C 1
ATOM 1678 O O . ALA A 1 217 ? 2.081 -3.655 1.016 1.00 94.12 217 ALA A O 1
ATOM 1679 N N . HIS A 1 218 ? 2.703 -4.596 -0.916 1.00 95.62 218 HIS A N 1
ATOM 1680 C CA . HIS A 1 218 ? 4.039 -4.005 -0.877 1.00 95.62 218 HIS A CA 1
ATOM 1681 C C . HIS A 1 218 ? 4.012 -2.482 -1.069 1.00 95.62 218 HIS A C 1
ATOM 1683 O O . HIS A 1 218 ? 4.724 -1.772 -0.362 1.00 95.62 218 HIS A O 1
ATOM 1689 N N . LEU A 1 219 ? 3.160 -1.955 -1.955 1.00 93.94 219 LEU A N 1
ATOM 1690 C CA . LEU A 1 219 ? 2.958 -0.505 -2.084 1.00 93.94 219 LEU A CA 1
ATOM 1691 C C . LEU A 1 219 ? 2.412 0.114 -0.790 1.00 93.94 219 LEU A C 1
ATOM 1693 O O . LEU A 1 219 ? 2.824 1.214 -0.411 1.00 93.94 219 LEU A O 1
ATOM 1697 N N . GLN A 1 220 ? 1.528 -0.595 -0.083 1.00 91.50 220 GLN A N 1
ATOM 1698 C CA . GLN A 1 220 ? 1.053 -0.174 1.230 1.00 91.50 220 GLN A CA 1
ATOM 1699 C C . GLN A 1 220 ? 2.207 -0.132 2.233 1.00 91.50 220 GLN A C 1
ATOM 1701 O O . GLN A 1 220 ? 2.365 0.894 2.876 1.00 91.50 220 GLN A O 1
ATOM 1706 N N . ASN A 1 221 ? 3.060 -1.159 2.305 1.00 92.25 221 ASN A N 1
ATOM 1707 C CA . ASN A 1 221 ? 4.221 -1.178 3.208 1.00 92.25 221 ASN A CA 1
ATOM 1708 C C . ASN A 1 221 ? 5.227 -0.049 2.924 1.00 92.25 221 ASN A C 1
ATOM 1710 O O . ASN A 1 221 ? 5.816 0.504 3.848 1.00 92.25 221 ASN A O 1
ATOM 1714 N N . ILE A 1 222 ? 5.412 0.322 1.652 1.00 91.75 222 ILE A N 1
ATOM 1715 C CA . ILE A 1 222 ? 6.290 1.437 1.253 1.00 91.75 222 ILE A CA 1
ATOM 1716 C C . ILE A 1 222 ? 5.698 2.792 1.662 1.00 91.75 222 ILE A C 1
ATOM 1718 O O . ILE A 1 222 ? 6.434 3.728 1.970 1.00 91.75 222 ILE A O 1
ATOM 1722 N N . THR A 1 223 ? 4.371 2.929 1.615 1.00 87.00 223 THR A N 1
ATOM 1723 C CA . THR A 1 223 ? 3.684 4.213 1.835 1.00 87.00 223 THR A CA 1
ATOM 1724 C C . THR A 1 223 ? 3.095 4.367 3.235 1.00 87.00 223 THR A C 1
ATOM 1726 O O . THR A 1 223 ? 2.749 5.482 3.632 1.00 87.00 223 THR A O 1
ATOM 1729 N N . SER A 1 224 ? 3.005 3.286 4.009 1.00 80.12 224 SER A N 1
ATOM 1730 C CA . SER A 1 224 ? 2.543 3.302 5.388 1.00 80.12 224 SER A CA 1
ATOM 1731 C C . SER A 1 224 ? 3.616 3.915 6.278 1.00 80.12 224 SER A C 1
ATOM 1733 O O . SER A 1 224 ? 4.622 3.285 6.590 1.00 80.12 224 SER A O 1
ATOM 1735 N N . SER A 1 225 ? 3.392 5.150 6.712 1.00 74.38 225 SER A N 1
ATOM 1736 C CA . SER A 1 225 ? 4.087 5.709 7.869 1.00 74.38 225 SER A CA 1
ATOM 1737 C C . SER A 1 225 ? 3.191 5.590 9.094 1.00 74.38 225 SER A C 1
ATOM 1739 O O . SER A 1 225 ? 1.977 5.781 8.997 1.00 74.38 225 SER A O 1
ATOM 1741 N N . GLU A 1 226 ? 3.789 5.330 10.254 1.00 82.00 226 GLU A N 1
ATOM 1742 C CA . GLU A 1 226 ? 3.084 5.405 11.531 1.00 82.00 226 GLU A CA 1
ATOM 1743 C C . GLU A 1 226 ? 2.441 6.792 11.692 1.00 82.00 226 GLU A C 1
ATOM 1745 O O . GLU A 1 226 ? 3.061 7.819 11.398 1.00 82.00 226 GLU A O 1
ATOM 1750 N N . GLU A 1 227 ? 1.193 6.843 12.160 1.00 81.06 227 GLU A N 1
ATOM 1751 C CA . GLU A 1 227 ? 0.424 8.090 12.242 1.00 81.06 227 GLU A CA 1
ATOM 1752 C C . GLU A 1 227 ? 1.130 9.154 13.100 1.00 81.06 227 GLU A C 1
ATOM 1754 O O . GLU A 1 227 ? 1.098 10.341 12.763 1.00 81.06 227 GLU A O 1
ATOM 1759 N N . LEU A 1 228 ? 1.821 8.741 14.169 1.00 85.19 228 LEU A N 1
ATOM 1760 C CA . LEU A 1 228 ? 2.624 9.639 14.997 1.00 85.19 228 LEU A CA 1
ATOM 1761 C C . LEU A 1 228 ? 3.786 10.252 14.200 1.00 85.19 228 LEU A C 1
ATOM 1763 O O . LEU A 1 228 ? 3.921 11.474 14.167 1.00 85.19 228 LEU A O 1
ATOM 1767 N N . LEU A 1 229 ? 4.586 9.435 13.506 1.00 87.62 229 LEU A N 1
ATOM 1768 C CA . LEU A 1 229 ? 5.707 9.904 12.680 1.00 87.62 229 LEU A CA 1
ATOM 1769 C C . LEU A 1 229 ? 5.234 10.798 11.536 1.00 87.62 229 LEU A C 1
ATOM 1771 O O . LEU A 1 229 ? 5.840 11.837 11.267 1.00 87.62 229 LEU A O 1
ATOM 1775 N N . ARG A 1 230 ? 4.117 10.438 10.896 1.00 86.81 230 ARG A N 1
ATOM 1776 C CA . ARG A 1 230 ? 3.487 11.241 9.845 1.00 86.81 230 ARG A CA 1
ATOM 1777 C C . ARG A 1 230 ? 3.107 12.625 10.371 1.00 86.81 230 ARG A C 1
ATOM 1779 O O . ARG A 1 230 ? 3.447 13.628 9.743 1.00 86.81 230 ARG A O 1
ATOM 1786 N N . ARG A 1 231 ? 2.450 12.695 11.535 1.00 87.50 231 ARG A N 1
ATOM 1787 C CA . ARG A 1 231 ? 2.083 13.965 12.184 1.00 87.50 231 ARG A CA 1
ATOM 1788 C C . ARG A 1 231 ? 3.301 14.773 12.605 1.00 87.50 231 ARG A C 1
ATOM 1790 O O . ARG A 1 231 ? 3.322 15.972 12.349 1.00 87.50 231 ARG A O 1
ATOM 1797 N N . LEU A 1 232 ? 4.313 14.136 13.192 1.00 89.81 232 LEU A N 1
ATOM 1798 C CA . LEU A 1 232 ? 5.549 14.806 13.600 1.00 89.81 232 LEU A CA 1
ATOM 1799 C C . LEU A 1 232 ? 6.278 15.413 12.396 1.00 89.81 232 LEU A C 1
ATOM 1801 O O . LEU A 1 232 ? 6.606 16.597 12.423 1.00 89.81 232 LEU A O 1
ATOM 1805 N N . ARG A 1 233 ? 6.456 14.656 11.305 1.00 91.56 233 ARG A N 1
ATOM 1806 C CA . ARG A 1 233 ? 7.057 15.163 10.057 1.00 91.56 233 ARG A CA 1
ATOM 1807 C C . ARG A 1 233 ? 6.228 16.289 9.439 1.00 91.56 233 ARG A C 1
ATOM 1809 O O . ARG A 1 233 ? 6.790 17.286 8.984 1.00 91.56 233 ARG A O 1
ATOM 1816 N N . GLN A 1 234 ? 4.899 16.160 9.442 1.00 90.19 234 GLN A N 1
ATOM 1817 C CA . GLN A 1 234 ? 3.993 17.194 8.935 1.00 90.19 234 GLN A CA 1
ATOM 1818 C C . GLN A 1 234 ? 4.092 18.479 9.768 1.00 90.19 234 GLN A C 1
ATOM 1820 O O . GLN A 1 234 ? 4.204 19.567 9.208 1.00 90.19 234 GLN A O 1
ATOM 1825 N N . GLN A 1 235 ? 4.110 18.360 11.096 1.00 92.00 235 GLN A N 1
ATOM 1826 C CA . GLN A 1 235 ? 4.293 19.487 12.003 1.00 92.00 235 GLN A CA 1
ATOM 1827 C C . GLN A 1 235 ? 5.662 20.144 11.805 1.00 92.00 235 GLN A C 1
ATOM 1829 O O . GLN A 1 235 ? 5.729 21.360 11.682 1.00 92.00 235 GLN A O 1
ATOM 1834 N N . GLN A 1 236 ? 6.739 19.365 11.692 1.00 92.12 236 GLN A N 1
ATOM 1835 C CA . GLN A 1 236 ? 8.075 19.893 11.398 1.00 92.12 236 GLN A CA 1
ATOM 1836 C C . GLN A 1 236 ? 8.117 20.637 10.065 1.00 92.12 236 GLN A C 1
ATOM 1838 O O . GLN A 1 236 ? 8.682 21.722 9.998 1.00 92.12 236 GLN A O 1
ATOM 1843 N N . THR A 1 237 ? 7.470 20.099 9.030 1.00 90.69 237 THR A N 1
ATOM 1844 C CA . THR A 1 237 ? 7.370 20.757 7.721 1.00 90.69 237 THR A CA 1
ATOM 1845 C C . THR A 1 237 ? 6.635 22.095 7.832 1.00 90.69 237 THR A C 1
ATOM 1847 O O . THR A 1 237 ? 7.107 23.100 7.301 1.00 90.69 237 THR A O 1
ATOM 1850 N N . ASN A 1 238 ? 5.522 22.140 8.572 1.00 91.94 238 ASN A N 1
ATOM 1851 C CA . ASN A 1 238 ? 4.776 23.375 8.827 1.00 91.94 238 ASN A CA 1
ATOM 1852 C C . ASN A 1 238 ? 5.601 24.393 9.634 1.00 91.94 238 ASN A C 1
ATOM 1854 O O . ASN A 1 238 ? 5.593 25.583 9.320 1.00 91.94 238 ASN A O 1
ATOM 1858 N N . ASP A 1 239 ? 6.364 23.912 10.617 1.00 93.69 239 ASP A N 1
ATOM 1859 C CA . ASP A 1 239 ? 7.299 24.694 11.432 1.00 93.69 239 ASP A CA 1
ATOM 1860 C C . ASP A 1 239 ? 8.584 25.082 10.674 1.00 93.69 239 ASP A C 1
ATOM 1862 O O . ASP A 1 239 ? 9.443 25.761 11.238 1.00 93.69 239 ASP A O 1
ATOM 1866 N N . LYS A 1 240 ? 8.746 24.643 9.416 1.00 92.25 240 LYS A N 1
ATOM 1867 C CA . LYS A 1 240 ? 9.964 24.799 8.598 1.00 92.25 240 LYS A CA 1
ATOM 1868 C C . LYS A 1 240 ? 11.227 24.206 9.241 1.00 92.25 240 LYS A C 1
ATOM 1870 O O . LYS A 1 240 ? 12.338 24.668 8.990 1.00 92.25 240 LYS A O 1
ATOM 1875 N N . LYS A 1 241 ? 11.063 23.179 10.071 1.00 91.75 241 LYS A N 1
ATOM 1876 C CA . LYS A 1 241 ? 12.146 22.375 10.647 1.00 91.75 241 LYS A CA 1
ATOM 1877 C C . LYS A 1 241 ? 12.527 21.245 9.685 1.00 91.75 241 LYS A C 1
ATOM 1879 O O . LYS A 1 241 ? 11.673 20.786 8.923 1.00 91.75 241 LYS A O 1
ATOM 1884 N N . PRO A 1 242 ? 13.778 20.754 9.725 1.00 90.00 242 PRO A N 1
ATOM 1885 C CA . PRO A 1 242 ? 14.147 19.553 8.986 1.00 90.00 242 PRO A CA 1
ATOM 1886 C C . PRO A 1 242 ? 13.263 18.381 9.433 1.00 90.00 242 PRO A C 1
ATOM 1888 O O . PRO A 1 242 ? 13.137 18.109 10.628 1.00 90.00 242 PRO A O 1
ATOM 1891 N N . ALA A 1 243 ? 12.618 17.720 8.469 1.00 88.44 243 ALA A N 1
ATOM 1892 C CA . ALA A 1 243 ? 11.762 16.574 8.743 1.00 88.44 243 ALA A CA 1
ATOM 1893 C C . ALA A 1 243 ? 12.600 15.385 9.232 1.00 88.44 243 ALA A C 1
ATOM 1895 O O . ALA A 1 243 ? 13.693 15.136 8.719 1.00 88.44 243 ALA A O 1
ATOM 1896 N N . LEU A 1 244 ? 12.072 14.635 10.203 1.00 88.00 244 LEU A N 1
ATOM 1897 C CA . LEU A 1 244 ? 12.708 13.411 10.690 1.00 88.00 244 LEU A CA 1
ATOM 1898 C C . LEU A 1 244 ? 12.960 12.438 9.529 1.00 88.00 244 LEU A C 1
ATOM 1900 O O . LEU A 1 244 ? 12.005 12.100 8.813 1.00 88.00 244 LEU A O 1
ATOM 1904 N N . PRO A 1 245 ? 14.203 11.946 9.359 1.00 90.38 245 PRO A N 1
ATOM 1905 C CA . PRO A 1 245 ? 14.490 10.940 8.351 1.00 90.38 245 PRO A CA 1
ATOM 1906 C C . PRO A 1 245 ? 13.707 9.646 8.637 1.00 90.38 245 PRO A C 1
ATOM 1908 O O . PRO A 1 245 ? 13.254 9.425 9.766 1.00 90.38 245 PRO A O 1
ATOM 1911 N N . PRO A 1 246 ? 13.532 8.777 7.626 1.00 89.50 246 PRO A N 1
ATOM 1912 C CA . PRO A 1 246 ? 12.949 7.460 7.839 1.00 89.50 246 PRO A CA 1
ATOM 1913 C C . PRO A 1 246 ? 13.788 6.666 8.843 1.00 89.50 246 PRO A C 1
ATOM 1915 O O . PRO A 1 246 ? 15.022 6.615 8.742 1.00 89.50 246 PRO A O 1
ATOM 1918 N N . LEU A 1 247 ? 13.106 6.076 9.821 1.00 91.75 247 LEU A N 1
ATOM 1919 C CA . LEU A 1 247 ? 13.707 5.276 10.879 1.00 91.75 247 LEU A CA 1
ATOM 1920 C C . LEU A 1 247 ? 14.243 3.947 10.314 1.00 91.75 247 LEU A C 1
ATOM 1922 O O . LEU A 1 247 ? 13.829 3.521 9.233 1.00 91.75 247 LEU A O 1
ATOM 1926 N N . PRO A 1 248 ? 15.163 3.259 11.018 1.00 93.12 248 PRO A N 1
ATOM 1927 C CA . PRO A 1 248 ? 15.738 2.004 10.534 1.00 93.12 248 PRO A CA 1
ATOM 1928 C C . PRO A 1 248 ? 14.696 0.936 10.173 1.00 93.12 248 PRO A C 1
ATOM 1930 O O . PRO A 1 248 ? 14.846 0.270 9.152 1.00 93.12 248 PRO A O 1
ATOM 1933 N N . PHE A 1 249 ? 13.615 0.812 10.951 1.00 90.12 249 PHE A N 1
ATOM 1934 C CA . PHE A 1 249 ? 12.553 -0.156 10.660 1.00 90.12 249 PHE A CA 1
ATOM 1935 C C . PHE A 1 249 ? 11.726 0.222 9.417 1.00 90.12 249 PHE A C 1
ATOM 1937 O O . PHE A 1 249 ? 11.353 -0.667 8.655 1.00 90.12 249 PHE A O 1
ATOM 1944 N N . GLU A 1 250 ? 11.484 1.518 9.160 1.00 91.00 250 GLU A N 1
ATOM 1945 C CA . GLU A 1 250 ? 10.809 1.982 7.935 1.00 91.00 250 GLU A CA 1
ATOM 1946 C C . GLU A 1 250 ? 11.663 1.640 6.711 1.00 91.00 250 GLU A C 1
ATOM 1948 O O . GLU A 1 250 ? 11.158 1.107 5.727 1.00 91.00 250 GLU A O 1
ATOM 1953 N N . LYS A 1 251 ? 12.981 1.867 6.800 1.00 92.06 251 LYS A N 1
ATOM 1954 C CA . LYS A 1 251 ? 13.928 1.509 5.734 1.00 92.06 251 LYS A CA 1
ATOM 1955 C C . LYS A 1 251 ? 13.981 0.002 5.486 1.00 92.06 251 LYS A C 1
ATOM 1957 O O . LYS A 1 251 ? 14.032 -0.411 4.332 1.00 92.06 251 LYS A O 1
ATOM 1962 N N . ALA A 1 252 ? 13.978 -0.810 6.544 1.00 93.25 252 ALA A N 1
ATOM 1963 C CA . ALA A 1 252 ? 13.962 -2.268 6.425 1.00 93.25 252 ALA A CA 1
ATOM 1964 C C . ALA A 1 252 ? 12.664 -2.764 5.765 1.00 93.25 252 ALA A C 1
ATOM 1966 O O . ALA A 1 252 ? 12.719 -3.553 4.824 1.00 93.25 252 ALA A O 1
ATOM 1967 N N . THR A 1 253 ? 11.520 -2.226 6.195 1.00 93.62 253 THR A N 1
ATOM 1968 C CA . THR A 1 253 ? 10.195 -2.528 5.628 1.00 93.62 253 THR A CA 1
ATOM 1969 C C . THR A 1 253 ? 10.116 -2.136 4.151 1.00 93.62 253 THR A C 1
ATOM 1971 O O . THR A 1 253 ? 9.644 -2.914 3.322 1.00 93.62 253 THR A O 1
ATOM 1974 N N . GLU A 1 254 ? 10.626 -0.953 3.792 1.00 93.50 254 GLU A N 1
ATOM 1975 C CA . GLU A 1 254 ? 10.711 -0.504 2.400 1.00 93.50 254 GLU A CA 1
ATOM 1976 C C . GLU A 1 254 ? 11.616 -1.427 1.573 1.00 93.50 254 GLU A C 1
ATOM 1978 O O . GLU A 1 254 ? 11.223 -1.847 0.487 1.00 93.50 254 GLU A O 1
ATOM 1983 N N . ALA A 1 255 ? 12.799 -1.785 2.080 1.00 93.94 255 ALA A N 1
ATOM 1984 C CA . ALA A 1 255 ? 13.730 -2.664 1.374 1.00 93.94 255 ALA A CA 1
ATOM 1985 C C . ALA A 1 255 ? 13.129 -4.054 1.109 1.00 93.94 255 ALA A C 1
ATOM 1987 O O . ALA A 1 255 ? 13.244 -4.575 -0.002 1.00 93.94 255 ALA A O 1
ATOM 1988 N N . GLU A 1 256 ? 12.445 -4.638 2.095 1.00 94.75 256 GLU A N 1
ATOM 1989 C CA . GLU A 1 256 ? 11.744 -5.913 1.936 1.00 94.75 256 GLU A CA 1
ATOM 1990 C C . GLU A 1 256 ? 10.601 -5.809 0.918 1.00 94.75 256 GLU A C 1
ATOM 1992 O O . GLU A 1 256 ? 10.468 -6.662 0.035 1.00 94.75 256 GLU A O 1
ATOM 1997 N N . ALA A 1 257 ? 9.814 -4.732 0.978 1.00 95.94 257 ALA A N 1
ATOM 1998 C CA . ALA A 1 257 ? 8.726 -4.503 0.039 1.00 95.94 257 ALA A CA 1
ATOM 1999 C C . ALA A 1 257 ? 9.226 -4.312 -1.401 1.00 95.94 257 ALA A C 1
ATOM 2001 O O . ALA A 1 257 ? 8.684 -4.911 -2.330 1.00 95.94 257 ALA A O 1
ATOM 2002 N N . VAL A 1 258 ? 10.298 -3.541 -1.596 1.00 96.25 258 VAL A N 1
ATOM 2003 C CA . VAL A 1 258 ? 10.936 -3.351 -2.908 1.00 96.25 258 VAL A CA 1
ATOM 2004 C C . VAL A 1 258 ? 11.516 -4.666 -3.428 1.00 96.25 258 VAL A C 1
ATOM 2006 O O . VAL A 1 258 ? 11.385 -4.955 -4.620 1.00 96.25 258 VAL A O 1
ATOM 2009 N N . LYS A 1 259 ? 12.105 -5.497 -2.559 1.00 96.06 259 LYS A N 1
ATOM 2010 C CA . LYS A 1 259 ? 12.570 -6.837 -2.938 1.00 96.06 259 LYS A CA 1
ATOM 2011 C C . LYS A 1 259 ? 11.405 -7.710 -3.413 1.00 96.06 259 LYS A C 1
ATOM 2013 O O . LYS A 1 259 ? 11.515 -8.329 -4.469 1.00 96.06 259 LYS A O 1
ATOM 2018 N N . GLY A 1 260 ? 10.283 -7.720 -2.690 1.00 96.00 260 GLY A N 1
ATOM 2019 C CA . GLY A 1 260 ? 9.061 -8.434 -3.082 1.00 96.00 260 GLY A CA 1
ATOM 2020 C C . GLY A 1 260 ? 8.499 -7.973 -4.432 1.00 96.00 260 GLY A C 1
ATOM 2021 O O . GLY A 1 260 ? 8.235 -8.797 -5.307 1.00 96.00 260 GLY A O 1
ATOM 2022 N N . LEU A 1 261 ? 8.419 -6.658 -4.657 1.00 96.75 261 LEU A N 1
ATOM 2023 C CA . LEU A 1 261 ? 8.007 -6.092 -5.949 1.00 96.75 261 LEU A CA 1
ATOM 2024 C C . LEU A 1 261 ? 8.983 -6.439 -7.075 1.00 96.75 261 LEU A C 1
ATOM 2026 O O . LEU A 1 261 ? 8.549 -6.702 -8.191 1.00 96.75 261 LEU A O 1
ATOM 2030 N N . SER A 1 262 ? 10.287 -6.468 -6.795 1.00 96.75 262 SER A N 1
ATOM 2031 C CA . SER A 1 262 ? 11.307 -6.830 -7.786 1.00 96.75 262 SER A CA 1
ATOM 2032 C C . SER A 1 262 ? 11.202 -8.302 -8.191 1.00 96.75 262 SER A C 1
ATOM 2034 O O . SER A 1 262 ? 11.345 -8.614 -9.371 1.00 96.75 262 SER A O 1
ATOM 2036 N N . ARG A 1 263 ? 10.896 -9.199 -7.240 1.00 95.81 263 ARG A N 1
ATOM 2037 C CA . ARG A 1 263 ? 10.601 -10.617 -7.515 1.00 95.81 263 ARG A CA 1
ATOM 2038 C C . ARG A 1 263 ? 9.388 -10.770 -8.423 1.00 95.81 263 ARG A C 1
ATOM 2040 O O . ARG A 1 263 ? 9.479 -11.429 -9.451 1.00 95.81 263 ARG A O 1
ATOM 2047 N N . TYR A 1 264 ? 8.285 -10.119 -8.059 1.00 95.31 264 TYR A N 1
ATOM 2048 C CA . TYR A 1 264 ? 7.064 -10.123 -8.861 1.00 95.31 264 TYR A CA 1
ATOM 2049 C C . TYR A 1 264 ? 7.311 -9.553 -10.266 1.00 95.31 264 TYR A C 1
ATOM 2051 O O . TYR A 1 264 ? 6.918 -10.153 -11.258 1.00 95.31 264 TYR A O 1
ATOM 2059 N N . ALA A 1 265 ? 8.021 -8.428 -10.371 1.00 95.75 265 ALA A N 1
ATOM 2060 C CA . ALA A 1 265 ? 8.348 -7.814 -11.651 1.00 95.75 265 ALA A CA 1
ATOM 2061 C C . ALA A 1 265 ? 9.203 -8.724 -12.545 1.00 95.75 265 ALA A C 1
ATOM 2063 O O . ALA A 1 265 ? 8.955 -8.788 -13.744 1.00 95.75 265 ALA A O 1
ATOM 2064 N N . TYR A 1 266 ? 10.188 -9.428 -11.977 1.00 94.62 266 TYR A N 1
ATOM 2065 C CA . TYR A 1 266 ? 11.004 -10.392 -12.720 1.00 94.62 266 TYR A CA 1
ATOM 2066 C C . TYR A 1 266 ? 10.151 -11.528 -13.305 1.00 94.62 266 TYR A C 1
ATOM 2068 O O . TYR A 1 266 ? 10.293 -11.844 -14.481 1.00 94.62 266 TYR A O 1
ATOM 2076 N N . ASP A 1 267 ? 9.223 -12.078 -12.518 1.00 93.19 267 ASP A N 1
ATOM 2077 C CA . ASP A 1 267 ? 8.292 -13.126 -12.962 1.00 93.19 267 ASP A CA 1
ATOM 2078 C C . ASP A 1 267 ? 7.326 -12.641 -14.060 1.00 93.19 267 ASP A C 1
ATOM 2080 O O . ASP A 1 267 ? 7.032 -13.361 -15.011 1.00 93.19 267 ASP A O 1
ATOM 2084 N N . GLN A 1 268 ? 6.880 -11.383 -13.985 1.00 93.25 268 GLN A N 1
ATOM 2085 C CA . GLN A 1 268 ? 5.981 -10.792 -14.982 1.00 93.25 268 GLN A CA 1
ATOM 2086 C C . GLN A 1 268 ? 6.673 -10.329 -16.274 1.00 93.25 268 GLN A C 1
ATOM 2088 O O . GLN A 1 268 ? 5.984 -9.908 -17.204 1.00 93.25 268 GLN A O 1
ATOM 2093 N N . MET A 1 269 ? 8.004 -10.407 -16.363 1.00 93.38 269 MET A N 1
ATOM 2094 C CA . MET A 1 269 ? 8.783 -10.004 -17.541 1.00 93.38 269 MET A CA 1
ATOM 2095 C C . MET A 1 269 ? 9.611 -11.173 -18.116 1.00 93.38 269 MET A C 1
ATOM 2097 O O . MET A 1 269 ? 10.834 -11.049 -18.221 1.00 93.38 269 MET A O 1
ATOM 2101 N N . PRO A 1 270 ? 8.985 -12.303 -18.510 1.00 90.75 270 PRO A N 1
ATOM 2102 C CA . PRO A 1 270 ? 9.712 -13.487 -18.977 1.00 90.75 270 PRO A CA 1
ATOM 2103 C C . PRO A 1 270 ? 10.506 -13.238 -20.266 1.00 90.75 270 PRO A C 1
ATOM 2105 O O . PRO A 1 270 ? 11.577 -13.808 -20.439 1.00 90.75 270 PRO A O 1
ATOM 2108 N N . ASP A 1 271 ? 10.019 -12.353 -21.137 1.00 90.12 271 ASP A N 1
ATOM 2109 C CA . ASP A 1 271 ? 10.643 -12.063 -22.434 1.00 90.12 271 ASP A CA 1
ATOM 2110 C C . ASP A 1 271 ? 11.692 -10.940 -22.357 1.00 90.12 271 ASP A C 1
ATOM 2112 O O . ASP A 1 271 ? 12.388 -10.651 -23.331 1.00 90.12 271 ASP A O 1
ATOM 2116 N N . ALA A 1 272 ? 11.832 -10.274 -21.204 1.00 89.94 272 ALA A N 1
ATOM 2117 C CA . ALA A 1 272 ? 12.819 -9.212 -21.060 1.00 89.94 272 ALA A CA 1
ATOM 2118 C C . ALA A 1 272 ? 14.241 -9.791 -21.124 1.00 89.94 272 ALA A C 1
ATOM 2120 O O . ALA A 1 272 ? 14.573 -10.737 -20.405 1.00 89.94 272 ALA A O 1
ATOM 2121 N N . CYS A 1 273 ? 15.097 -9.184 -21.954 1.00 89.81 273 CYS A N 1
ATOM 2122 C CA . CYS A 1 273 ? 16.478 -9.627 -22.173 1.00 89.81 273 CYS A CA 1
ATOM 2123 C C . CYS A 1 273 ? 16.585 -11.087 -22.656 1.00 89.81 273 CYS A C 1
ATOM 2125 O O . CYS A 1 273 ? 17.450 -11.818 -22.168 1.00 89.81 273 CYS A O 1
ATOM 2127 N N . ASP A 1 274 ? 15.672 -11.540 -23.524 1.00 87.62 274 ASP A N 1
ATOM 2128 C CA . ASP A 1 274 ? 15.589 -12.936 -23.991 1.00 87.62 274 ASP A CA 1
ATOM 2129 C C . ASP A 1 274 ? 15.527 -13.951 -22.827 1.00 87.62 274 ASP A C 1
ATOM 2131 O O . ASP A 1 274 ? 16.137 -15.024 -22.858 1.00 87.62 274 ASP A O 1
ATOM 2135 N N . GLY A 1 275 ? 14.858 -13.568 -21.732 1.00 84.19 275 GLY A N 1
ATOM 2136 C CA . GLY A 1 275 ? 14.742 -14.356 -20.500 1.00 84.19 275 GLY A CA 1
ATOM 2137 C C . GLY A 1 275 ? 15.976 -14.339 -19.591 1.00 84.19 275 GLY A C 1
ATOM 2138 O O . GLY A 1 275 ? 16.004 -15.023 -18.563 1.00 84.19 275 GLY A O 1
ATOM 2139 N N . LYS A 1 276 ? 17.007 -13.551 -19.921 1.00 86.75 276 LYS A N 1
ATOM 2140 C CA . LYS A 1 276 ? 18.293 -13.480 -19.201 1.00 86.75 276 LYS A CA 1
ATOM 2141 C C . LYS A 1 276 ? 18.553 -12.105 -18.581 1.00 86.75 276 LYS A C 1
ATOM 2143 O O . LYS A 1 276 ? 19.645 -11.550 -18.699 1.00 86.75 276 LYS A O 1
ATOM 2148 N N . ALA A 1 277 ? 17.566 -11.551 -17.882 1.00 92.88 277 ALA A N 1
ATOM 2149 C CA . ALA A 1 277 ? 17.768 -10.333 -17.099 1.00 92.88 277 ALA A CA 1
ATOM 2150 C C . ALA A 1 277 ? 18.795 -10.553 -15.963 1.00 92.88 277 ALA A C 1
ATOM 2152 O O . ALA A 1 277 ? 18.675 -11.489 -15.166 1.00 92.88 277 ALA A O 1
ATOM 2153 N N . GLU A 1 278 ? 19.792 -9.671 -15.856 1.00 94.62 278 GLU A N 1
ATOM 2154 C CA . GLU A 1 278 ? 20.819 -9.690 -14.799 1.00 94.62 278 GLU A CA 1
ATOM 2155 C C . GLU A 1 278 ? 20.355 -8.899 -13.567 1.00 94.62 278 GLU A C 1
ATOM 2157 O O . GLU A 1 278 ? 20.576 -9.296 -12.417 1.00 94.62 278 GLU A O 1
ATOM 2162 N N . LYS A 1 279 ? 19.684 -7.767 -13.803 1.00 96.19 279 LYS A N 1
ATOM 2163 C CA . LYS A 1 279 ? 19.124 -6.908 -12.757 1.00 96.19 279 LYS A CA 1
ATOM 2164 C C . LYS A 1 279 ? 17.735 -6.426 -13.151 1.00 96.19 279 LYS A C 1
ATOM 2166 O O . LYS A 1 279 ? 17.450 -6.248 -14.331 1.00 96.19 279 LYS A O 1
ATOM 2171 N N . VAL A 1 280 ? 16.897 -6.162 -12.159 1.00 96.88 280 VAL A N 1
ATOM 2172 C CA . VAL A 1 280 ? 15.566 -5.571 -12.334 1.00 96.88 280 VAL A CA 1
ATOM 2173 C C . VAL A 1 280 ? 15.481 -4.290 -11.517 1.00 96.88 280 VAL A C 1
ATOM 2175 O O . VAL A 1 280 ? 15.968 -4.225 -10.385 1.00 96.88 280 VAL A O 1
ATOM 2178 N N . GLN A 1 281 ? 14.869 -3.266 -12.102 1.00 97.56 281 GLN A N 1
ATOM 2179 C CA . GLN A 1 281 ? 14.511 -2.033 -11.418 1.00 97.56 281 GLN A CA 1
ATOM 2180 C C . GLN A 1 281 ? 13.002 -1.862 -11.439 1.00 97.56 281 GLN A C 1
ATOM 2182 O O . GLN A 1 281 ? 12.374 -1.934 -12.495 1.00 97.56 281 GLN A O 1
ATOM 2187 N N . VAL A 1 282 ? 12.447 -1.568 -10.267 1.00 97.88 282 VAL A N 1
ATOM 2188 C CA . VAL A 1 282 ? 11.040 -1.219 -10.094 1.00 97.88 282 VAL A CA 1
ATOM 2189 C C . VAL A 1 282 ? 10.906 0.295 -9.943 1.00 97.88 282 VAL A C 1
ATOM 2191 O O . VAL A 1 282 ? 11.704 0.949 -9.267 1.00 97.88 282 VAL A O 1
ATOM 2194 N N . ARG A 1 283 ? 9.864 0.839 -10.561 1.00 97.75 283 ARG A N 1
ATOM 2195 C CA . ARG A 1 283 ? 9.391 2.215 -10.442 1.00 97.75 283 ARG A CA 1
ATOM 2196 C C . ARG A 1 283 ? 7.967 2.173 -9.915 1.00 97.75 283 ARG A C 1
ATOM 2198 O O . ARG A 1 283 ? 7.095 1.604 -10.560 1.00 97.75 283 ARG A O 1
ATOM 2205 N N . MET A 1 284 ? 7.715 2.800 -8.774 1.00 96.50 284 MET A N 1
ATOM 2206 C CA . MET A 1 284 ? 6.346 3.059 -8.326 1.00 96.50 284 MET A CA 1
ATOM 2207 C C . MET A 1 284 ? 5.842 4.335 -8.988 1.00 96.50 284 MET A C 1
ATOM 2209 O O . MET A 1 284 ? 6.570 5.331 -9.047 1.00 96.50 284 MET A O 1
ATOM 2213 N N . TYR A 1 285 ? 4.590 4.320 -9.435 1.00 95.00 285 TYR A N 1
ATOM 2214 C CA . TYR A 1 285 ? 3.880 5.530 -9.824 1.00 95.00 285 TYR A CA 1
ATOM 2215 C C . TYR A 1 285 ? 2.655 5.745 -8.934 1.00 95.00 285 TYR A C 1
ATOM 2217 O O . TYR A 1 285 ? 2.026 4.797 -8.464 1.00 95.00 285 TYR A O 1
ATOM 2225 N N . VAL A 1 286 ? 2.329 7.013 -8.710 1.00 94.19 286 VAL A N 1
ATOM 2226 C CA . VAL A 1 286 ? 1.090 7.472 -8.085 1.00 94.19 286 VAL A CA 1
ATOM 2227 C C . VAL A 1 286 ? 0.485 8.493 -9.035 1.00 94.19 286 VAL A C 1
ATOM 2229 O O . VAL A 1 286 ? 1.044 9.570 -9.239 1.00 94.19 286 VAL A O 1
ATOM 2232 N N . HIS A 1 287 ? -0.625 8.131 -9.658 1.00 92.56 287 HIS A N 1
ATOM 2233 C CA . HIS A 1 287 ? -1.382 8.983 -10.556 1.00 92.56 287 HIS A CA 1
ATOM 2234 C C . HIS A 1 287 ? -2.572 9.568 -9.795 1.00 92.56 287 HIS A C 1
ATOM 2236 O O . HIS A 1 287 ? -3.573 8.895 -9.571 1.00 92.56 287 HIS A O 1
ATOM 2242 N N . GLU A 1 288 ? -2.455 10.823 -9.373 1.00 91.06 288 GLU A N 1
ATOM 2243 C CA . GLU A 1 288 ? -3.541 11.554 -8.722 1.00 91.06 288 GLU A CA 1
ATOM 2244 C C . GLU A 1 288 ? -4.667 11.788 -9.724 1.00 91.06 288 GLU A C 1
ATOM 2246 O O . GLU A 1 288 ? -4.462 12.433 -10.749 1.00 91.06 288 GLU A O 1
ATOM 2251 N N . LEU A 1 289 ? -5.865 11.294 -9.427 1.00 89.56 289 LEU A N 1
ATOM 2252 C CA . LEU A 1 289 ? -7.011 11.448 -10.311 1.00 89.56 289 LEU A CA 1
ATOM 2253 C C . LEU A 1 289 ? -7.506 12.903 -10.295 1.00 89.56 289 LEU A C 1
ATOM 2255 O O . LEU A 1 289 ? -7.481 13.564 -9.249 1.00 89.56 289 LEU A O 1
ATOM 2259 N N . PRO A 1 290 ? -7.998 13.429 -11.431 1.00 88.00 290 PRO A N 1
ATOM 2260 C CA . PRO A 1 290 ? -8.586 14.757 -11.458 1.00 88.00 290 PRO A CA 1
ATOM 2261 C C . PRO A 1 290 ? -9.761 14.840 -10.467 1.00 88.00 290 PRO A C 1
ATOM 2263 O O . PRO A 1 290 ? -10.521 13.879 -10.305 1.00 88.00 290 PRO A O 1
ATOM 2266 N N . PRO A 1 291 ? -9.961 15.995 -9.806 1.00 86.25 291 PRO A N 1
ATOM 2267 C CA . PRO A 1 291 ? -11.036 16.147 -8.837 1.00 86.25 291 PRO A CA 1
ATOM 2268 C C . PRO A 1 291 ? -12.396 15.905 -9.496 1.00 86.25 291 PRO A C 1
ATOM 2270 O O . PRO A 1 291 ? -12.628 16.296 -10.640 1.00 86.25 291 PRO A O 1
ATOM 2273 N N . TRP A 1 292 ? -13.339 15.336 -8.742 1.00 84.38 292 TRP A N 1
ATOM 2274 C CA . TRP A 1 292 ? -14.665 14.941 -9.242 1.00 84.38 292 TRP A CA 1
ATOM 2275 C C . TRP A 1 292 ? -15.446 16.060 -9.963 1.00 84.38 292 TRP A C 1
ATOM 2277 O O . TRP A 1 292 ? -16.253 15.804 -10.866 1.00 84.38 292 TRP A O 1
ATOM 2287 N N . SER A 1 293 ? -15.199 17.321 -9.593 1.00 88.25 293 SER A N 1
ATOM 2288 C CA . SER A 1 293 ? -15.774 18.500 -10.252 1.00 88.25 293 SER A CA 1
ATOM 2289 C C . SER A 1 293 ? -15.380 18.620 -11.729 1.00 88.25 293 SER A C 1
ATOM 2291 O O . SER A 1 293 ? -16.152 19.172 -12.509 1.00 88.25 293 SER A O 1
ATOM 2293 N N . LYS A 1 294 ? -14.233 18.057 -12.122 1.00 88.94 294 LYS A N 1
ATOM 2294 C CA . LYS A 1 294 ? -13.690 18.058 -13.485 1.00 88.94 294 LYS A CA 1
ATOM 2295 C C . LYS A 1 294 ? -13.898 16.742 -14.241 1.00 88.94 294 LYS A C 1
ATOM 2297 O O . LYS A 1 294 ? -13.367 16.591 -15.328 1.00 88.94 294 LYS A O 1
ATOM 2302 N N . ARG A 1 295 ? -14.696 15.795 -13.733 1.00 85.75 295 ARG A N 1
ATOM 2303 C CA . ARG A 1 295 ? -14.867 14.459 -14.357 1.00 85.75 295 ARG A CA 1
ATOM 2304 C C . ARG A 1 295 ? -15.384 14.458 -15.807 1.00 85.75 295 ARG A C 1
ATOM 2306 O O . ARG A 1 295 ? -15.274 13.448 -16.485 1.00 85.75 295 ARG A O 1
ATOM 2313 N N . HIS A 1 296 ? -16.000 15.556 -16.248 1.00 88.69 296 HIS A N 1
ATOM 2314 C CA . HIS A 1 296 ? -16.519 15.725 -17.613 1.00 88.69 296 HIS A CA 1
ATOM 2315 C C . HIS A 1 296 ? -15.590 16.549 -18.508 1.00 88.69 296 HIS A C 1
ATOM 2317 O O . HIS A 1 296 ? -15.929 16.807 -19.658 1.00 88.69 296 HIS A O 1
ATOM 2323 N N . ASP A 1 297 ? -14.457 17.004 -17.975 1.00 90.81 297 ASP A N 1
ATOM 2324 C CA . ASP A 1 297 ? -13.440 17.723 -18.726 1.00 90.81 297 ASP A CA 1
ATOM 2325 C C . ASP A 1 297 ? -12.421 16.709 -19.270 1.00 90.81 297 ASP A C 1
ATOM 2327 O O . ASP A 1 297 ? -11.639 16.158 -18.493 1.00 90.81 297 ASP A O 1
ATOM 2331 N N . PRO A 1 298 ? -12.405 16.444 -20.587 1.00 84.44 298 PRO A N 1
ATOM 2332 C CA . PRO A 1 298 ? -11.486 15.480 -21.184 1.00 84.44 298 PRO A CA 1
ATOM 2333 C C . PRO A 1 298 ? -10.023 15.950 -21.159 1.00 84.44 298 PRO A C 1
ATOM 2335 O O . PRO A 1 298 ? -9.136 15.164 -21.471 1.00 84.44 298 PRO A O 1
ATOM 2338 N N . THR A 1 299 ? -9.764 17.217 -20.817 1.00 88.06 299 THR A N 1
ATOM 2339 C CA . THR A 1 299 ? -8.413 17.791 -20.701 1.00 88.06 299 THR A CA 1
ATOM 2340 C C . THR A 1 299 ? -7.904 17.837 -19.263 1.00 88.06 299 THR A C 1
ATOM 2342 O O . THR A 1 299 ? -6.762 18.228 -19.019 1.00 88.06 299 THR A O 1
ATOM 2345 N N . ALA A 1 300 ? -8.741 17.458 -18.293 1.00 85.06 300 ALA A N 1
ATOM 2346 C CA . ALA A 1 300 ? -8.353 17.409 -16.896 1.00 85.06 300 ALA A CA 1
ATOM 2347 C C . ALA A 1 300 ? -7.461 16.189 -16.642 1.00 85.06 300 ALA A C 1
ATOM 2349 O O . ALA A 1 300 ? -7.936 15.117 -16.277 1.00 85.06 300 ALA A O 1
ATOM 2350 N N . GLU A 1 301 ? -6.159 16.373 -16.825 1.00 83.31 301 GLU A N 1
ATOM 2351 C CA . GLU A 1 301 ? -5.160 15.364 -16.492 1.00 83.31 301 GLU A CA 1
ATOM 2352 C C . GLU A 1 301 ? -4.794 15.402 -15.005 1.00 83.31 301 GLU A C 1
ATOM 2354 O O . GLU A 1 301 ? -4.802 16.450 -14.344 1.00 83.31 301 GLU A O 1
ATOM 2359 N N . GLY A 1 302 ? -4.502 14.214 -14.489 1.00 84.38 302 GLY A N 1
ATOM 2360 C CA . GLY A 1 302 ? -3.983 13.993 -13.155 1.00 84.38 302 GLY A CA 1
ATOM 2361 C C . GLY A 1 302 ? -2.496 14.311 -13.039 1.00 84.38 302 GLY A C 1
ATOM 2362 O O . GLY A 1 302 ? -1.777 14.411 -14.033 1.00 84.38 302 GLY A O 1
ATOM 2363 N N . LYS A 1 303 ? -2.002 14.448 -11.809 1.00 90.06 303 LYS A N 1
ATOM 2364 C CA . LYS A 1 303 ? -0.560 14.563 -11.562 1.00 90.06 303 LYS A CA 1
ATOM 2365 C C . LYS A 1 303 ? 0.027 13.164 -11.412 1.00 90.06 303 LYS A C 1
ATOM 2367 O O . LYS A 1 303 ? -0.456 12.386 -10.597 1.00 90.06 303 LYS A O 1
ATOM 2372 N N . VAL A 1 304 ? 1.097 12.858 -12.143 1.00 93.00 304 VAL A N 1
ATOM 2373 C CA . VAL A 1 304 ? 1.835 11.597 -11.977 1.00 93.00 304 VAL A CA 1
ATOM 2374 C C . VAL A 1 304 ? 3.104 11.853 -11.173 1.00 93.00 304 VAL A C 1
ATOM 2376 O O . VAL A 1 304 ? 3.972 12.629 -11.574 1.00 93.00 304 VAL A O 1
ATOM 2379 N N . LEU A 1 305 ? 3.206 11.201 -10.022 1.00 93.88 305 LEU A N 1
ATOM 2380 C CA . LEU A 1 305 ? 4.407 11.134 -9.202 1.00 93.88 305 LEU A CA 1
ATOM 2381 C C . LEU A 1 305 ? 5.080 9.788 -9.440 1.00 93.88 305 LEU A C 1
ATOM 2383 O O . LEU A 1 305 ? 4.418 8.754 -9.423 1.00 93.88 305 LEU A O 1
ATOM 2387 N N . VAL A 1 306 ? 6.395 9.793 -9.637 1.00 95.50 306 VAL A N 1
ATOM 2388 C CA . VAL A 1 306 ? 7.183 8.572 -9.831 1.00 95.50 306 VAL A CA 1
ATOM 2389 C C . VAL A 1 306 ? 8.295 8.493 -8.796 1.00 95.50 306 VAL A C 1
ATOM 2391 O O . VAL A 1 306 ? 8.902 9.507 -8.448 1.00 95.50 306 VAL A O 1
ATOM 2394 N N . LYS A 1 307 ? 8.562 7.283 -8.308 1.00 95.44 307 LYS A N 1
ATOM 2395 C CA . LYS A 1 307 ? 9.697 6.976 -7.437 1.00 95.44 307 LYS A CA 1
ATOM 2396 C C . LYS A 1 307 ? 10.419 5.751 -7.986 1.00 95.44 307 LYS A C 1
ATOM 2398 O O . LYS A 1 307 ? 9.843 4.664 -8.042 1.00 95.44 307 LYS A O 1
ATOM 2403 N N . ASP A 1 308 ? 11.676 5.949 -8.365 1.00 97.00 308 ASP A N 1
ATOM 2404 C CA . ASP A 1 308 ? 12.566 4.879 -8.808 1.00 97.00 308 ASP A CA 1
ATOM 2405 C C . ASP A 1 308 ? 13.253 4.248 -7.603 1.00 97.00 308 ASP A C 1
ATOM 2407 O O . ASP A 1 308 ? 13.784 4.954 -6.742 1.00 97.00 308 ASP A O 1
ATOM 2411 N N . PHE A 1 309 ? 13.250 2.919 -7.550 1.00 96.50 309 PHE A N 1
ATOM 2412 C CA . PHE A 1 309 ? 13.964 2.171 -6.523 1.00 96.50 309 PHE A CA 1
ATOM 2413 C C . PHE A 1 309 ? 15.305 1.649 -7.037 1.00 96.50 309 PHE A C 1
ATOM 2415 O O . PHE A 1 309 ? 15.613 1.684 -8.233 1.00 96.50 309 PHE A O 1
ATOM 2422 N N . SER A 1 310 ? 16.118 1.159 -6.106 1.00 94.75 310 SER A N 1
ATOM 2423 C CA . SER A 1 310 ? 17.418 0.565 -6.401 1.00 94.75 310 SER A CA 1
ATOM 2424 C C . SER A 1 310 ? 17.288 -0.703 -7.246 1.00 94.75 310 SER A C 1
ATOM 2426 O O . SER A 1 310 ? 16.358 -1.497 -7.082 1.00 94.75 310 SER A O 1
ATOM 2428 N N . TRP A 1 311 ? 18.267 -0.913 -8.124 1.00 96.38 311 TRP A N 1
ATOM 2429 C CA . TRP A 1 311 ? 18.410 -2.147 -8.892 1.00 96.38 311 TRP A CA 1
ATOM 2430 C C . TRP A 1 311 ? 18.625 -3.354 -7.974 1.00 96.38 311 TRP A C 1
ATOM 2432 O O . TRP A 1 311 ? 19.444 -3.300 -7.058 1.00 96.38 311 TRP A O 1
ATOM 2442 N N . HIS A 1 312 ? 17.946 -4.458 -8.276 1.00 96.50 312 HIS A N 1
ATOM 2443 C CA . HIS A 1 312 ? 18.129 -5.746 -7.610 1.00 96.50 312 HIS A CA 1
ATOM 2444 C C . HIS A 1 312 ? 18.666 -6.776 -8.598 1.00 96.50 312 HIS A C 1
ATOM 2446 O O . HIS A 1 312 ? 18.165 -6.881 -9.717 1.00 96.50 312 HIS A O 1
ATOM 2452 N N . LYS A 1 313 ? 19.681 -7.547 -8.199 1.00 95.56 313 LYS A N 1
ATOM 2453 C CA . LYS A 1 313 ? 20.209 -8.632 -9.036 1.00 95.56 313 LYS A CA 1
ATOM 2454 C C . LYS A 1 313 ? 19.211 -9.783 -9.065 1.00 95.56 313 LYS A C 1
ATOM 2456 O O . LYS A 1 313 ? 18.736 -10.200 -8.012 1.00 95.56 313 LYS A O 1
ATOM 2461 N N . THR A 1 314 ? 18.947 -10.345 -10.238 1.00 92.00 314 THR A N 1
ATOM 2462 C CA . THR A 1 314 ? 17.960 -11.429 -10.403 1.00 92.00 314 THR A CA 1
ATOM 2463 C C . THR A 1 314 ? 18.319 -12.683 -9.611 1.00 92.00 314 THR A C 1
ATOM 2465 O O . THR A 1 314 ? 17.436 -13.338 -9.064 1.00 92.00 314 THR A O 1
ATOM 2468 N N . ARG A 1 315 ? 19.614 -12.963 -9.426 1.00 91.19 315 ARG A N 1
ATOM 2469 C CA . ARG A 1 315 ? 20.097 -14.034 -8.536 1.00 91.19 315 ARG A CA 1
ATOM 2470 C C . ARG A 1 315 ? 19.668 -13.884 -7.068 1.00 91.19 315 ARG A C 1
ATOM 2472 O O . ARG A 1 315 ? 19.473 -14.892 -6.407 1.00 91.19 315 ARG A O 1
ATOM 2479 N N . ASP A 1 316 ? 19.493 -12.656 -6.574 1.00 91.12 316 ASP A N 1
ATOM 2480 C CA . ASP A 1 316 ? 19.136 -12.374 -5.173 1.00 91.12 316 ASP A CA 1
ATOM 2481 C C . ASP A 1 316 ? 17.598 -12.363 -4.973 1.00 91.12 316 ASP A C 1
ATOM 2483 O O . ASP A 1 316 ? 17.095 -12.226 -3.849 1.00 91.12 316 ASP A O 1
ATOM 2487 N N . LEU A 1 317 ? 16.854 -12.463 -6.084 1.00 87.62 317 LEU A N 1
ATOM 2488 C CA . LEU A 1 317 ? 15.394 -12.492 -6.160 1.00 87.62 317 LEU A CA 1
ATOM 2489 C C . LEU A 1 317 ? 14.837 -13.919 -6.253 1.00 87.62 317 LEU A C 1
ATOM 2491 O O . LEU A 1 317 ? 13.660 -14.101 -5.949 1.00 87.62 317 LEU A O 1
ATOM 2495 N N . ARG A 1 318 ? 15.657 -14.906 -6.623 1.00 74.56 318 ARG A N 1
ATOM 2496 C CA . ARG A 1 318 ? 15.271 -16.322 -6.580 1.00 74.56 318 ARG A CA 1
ATOM 2497 C C . ARG A 1 318 ? 15.100 -16.835 -5.146 1.00 74.56 318 ARG A C 1
ATOM 2499 O O . ARG A 1 318 ? 15.484 -16.118 -4.186 1.00 74.56 318 ARG A O 1
#

Radius of gyration: 39.95 Å; Cα contacts (8 Å, |Δi|>4): 230; chains: 1; bounding box: 104×75×117 Å

Mean predicted aligned error: 18.68 Å

Solvent-accessible surface area (backbone atoms only — not comparable to full-atom values): 20819 Å² total; per-residue (Å²): 143,81,88,86,87,83,83,84,84,83,82,86,83,82,85,83,87,83,84,85,82,88,87,83,87,86,87,81,86,84,84,83,86,90,81,87,88,77,85,86,88,83,73,82,86,68,97,79,80,75,84,85,82,85,85,83,89,81,85,85,87,83,89,80,87,81,87,84,86,84,86,88,80,89,81,89,78,84,88,81,90,82,89,85,90,80,88,77,90,82,78,88,72,78,79,77,85,70,80,67,79,72,60,59,58,61,53,47,54,52,52,51,53,51,50,51,51,51,53,51,51,49,50,55,53,51,49,52,53,50,44,58,50,52,75,69,47,73,97,42,75,67,43,70,74,45,37,65,66,42,44,69,71,33,50,87,83,59,65,84,72,67,59,82,85,59,58,76,70,86,54,59,50,74,50,38,34,29,31,34,32,25,83,89,71,50,69,54,70,80,41,67,57,39,56,64,36,47,50,50,30,68,74,31,89,89,71,46,55,67,61,43,52,60,58,53,50,30,53,44,51,60,67,62,64,57,68,66,59,49,49,50,33,50,50,25,51,76,70,70,41,86,55,74,72,84,49,74,66,56,51,50,46,30,51,53,24,51,50,52,51,38,34,53,39,54,69,65,40,58,71,44,56,85,58,47,45,48,26,36,32,42,29,42,40,40,35,32,53,53,58,79,92,42,73,86,44,94,80,58,71,50,56,75,47,75,47,80,53,76,73,41,49,44,82,80,51,107

pLDDT: mean 75.98, std 21.55, range [33.31, 98.25]

Nearest PDB structures (foldseek):
  7cmq-assembly1_B  TM=3.255E-01  e=9.043E+00  Bacillus sp. TB-90

Secondary structure (DSSP, 8-state):
--PPP-PPPPPPPPPPPPPPPPP-PPP----PPP-----S---PPPTT-PPPPPPPPPPPPPP-PPPPPPPP-PPP----------------PPPP---GGGHHHHHHHHHHHHHHHHHHHHHHHHHHHHHHHHHHSPS-HHHHHHHHHHHHHHTTT----GGGT-PPP--EEEEEEEEEEETTS-BPPPEETTHHHHHHHHH-SSS--STHHHHHHHHHHHH---HHHHHHHHHHHHTTPPPPPPPHHHHHHHHHHHHHHHHHHHHT-TTGGGG-EEEEEEEEEEEEPPPGGGTT-TT-PPEEEEEEPPPEEGGGT-